Protein AF-A0A3C0IEH4-F1 (afdb_monomer_lite)

pLDDT: mean 77.61, std 10.89, range [45.72, 93.69]

Structure (mmCIF, N/CA/C/O backbone):
data_AF-A0A3C0IEH4-F1
#
_entry.id   AF-A0A3C0IEH4-F1
#
loop_
_atom_site.group_PDB
_atom_site.id
_atom_site.type_symbol
_atom_site.label_atom_id
_atom_site.label_alt_id
_atom_site.label_comp_id
_atom_site.label_asym_id
_atom_site.label_entity_id
_atom_site.label_seq_id
_atom_site.pdbx_PDB_ins_code
_atom_site.Cartn_x
_atom_site.Cartn_y
_atom_site.Cartn_z
_atom_site.occupancy
_atom_site.B_iso_or_equiv
_atom_site.auth_seq_id
_atom_site.auth_comp_id
_atom_site.auth_asym_id
_atom_site.auth_atom_id
_atom_site.pdbx_PDB_model_num
ATOM 1 N N . SER A 1 1 ? -6.821 -21.345 46.906 1.00 45.72 1 SER A N 1
ATOM 2 C CA . SER A 1 1 ? -7.657 -21.775 45.770 1.00 45.72 1 SER A CA 1
ATOM 3 C C . SER A 1 1 ? -8.052 -20.53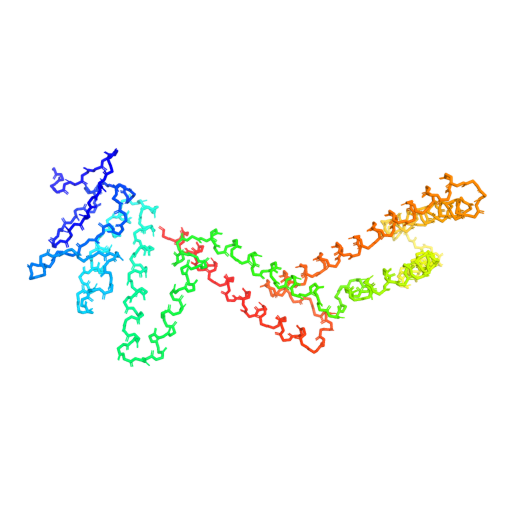2 44.997 1.00 45.72 1 SER A C 1
ATOM 5 O O . SER A 1 1 ? -8.467 -19.562 45.616 1.00 45.72 1 SER A O 1
ATOM 7 N N . ILE A 1 2 ? -7.851 -20.497 43.680 1.00 46.59 2 ILE A N 1
ATOM 8 C CA . ILE A 1 2 ? -8.347 -19.377 42.870 1.00 46.59 2 ILE A CA 1
ATOM 9 C C . ILE A 1 2 ? -9.848 -19.629 42.690 1.00 46.59 2 ILE A C 1
ATOM 11 O O . ILE A 1 2 ? -10.232 -20.559 41.985 1.00 46.59 2 ILE A O 1
ATOM 15 N N . SER A 1 3 ? -10.692 -18.896 43.414 1.00 52.88 3 SER A N 1
ATOM 16 C CA . SER A 1 3 ? -12.138 -18.895 43.184 1.00 52.88 3 SER A CA 1
ATOM 17 C C . SER A 1 3 ? -12.455 -18.113 41.896 1.00 52.88 3 SER A C 1
ATOM 19 O O . SER A 1 3 ? -11.732 -17.183 41.535 1.00 52.88 3 SER A O 1
ATOM 21 N N . ASN A 1 4 ? -13.518 -18.516 41.186 1.00 62.41 4 ASN A N 1
ATOM 22 C CA . ASN A 1 4 ? -13.945 -18.002 39.870 1.00 62.41 4 ASN A CA 1
ATOM 23 C C . ASN A 1 4 ? -12.990 -18.278 38.691 1.00 62.41 4 ASN A C 1
ATOM 25 O O . ASN A 1 4 ? -12.577 -17.354 37.996 1.00 62.41 4 ASN A O 1
ATOM 29 N N . ASN A 1 5 ? -12.688 -19.548 38.409 1.00 66.00 5 ASN A N 1
ATOM 30 C CA . ASN A 1 5 ? -12.074 -19.928 37.132 1.00 66.00 5 ASN A CA 1
ATOM 31 C C . ASN A 1 5 ? -13.155 -20.250 36.089 1.00 66.00 5 ASN A C 1
ATOM 33 O O . ASN A 1 5 ? -14.053 -21.045 36.363 1.00 66.00 5 ASN A O 1
ATOM 37 N N . PHE A 1 6 ? -13.041 -19.675 34.891 1.00 68.75 6 PHE A N 1
ATOM 38 C CA . PHE A 1 6 ? -13.883 -19.996 33.735 1.00 68.75 6 PHE A CA 1
ATOM 39 C C . PHE A 1 6 ? -12.984 -20.460 32.590 1.00 68.75 6 PHE A C 1
ATOM 41 O O . PHE A 1 6 ? -12.341 -19.645 31.936 1.00 68.75 6 PHE A O 1
ATOM 48 N N . GLN A 1 7 ? -12.873 -21.770 32.379 1.00 71.81 7 GLN A N 1
ATOM 49 C CA . GLN A 1 7 ? -11.993 -22.330 31.353 1.00 71.81 7 GLN A CA 1
ATOM 50 C C . GLN A 1 7 ? -12.800 -23.073 30.296 1.00 71.81 7 GLN A C 1
ATOM 52 O O . GLN A 1 7 ? -13.708 -23.836 30.622 1.00 71.81 7 GLN A O 1
ATOM 57 N N . PHE A 1 8 ? -12.467 -22.833 29.034 1.00 70.31 8 PHE A N 1
ATOM 58 C CA . PHE A 1 8 ? -13.134 -23.413 27.884 1.00 70.31 8 PHE A CA 1
ATOM 59 C C . PHE A 1 8 ? -12.106 -23.706 26.790 1.00 70.31 8 PHE A C 1
ATOM 61 O O . PHE A 1 8 ? -11.533 -22.786 26.209 1.00 70.31 8 PHE A O 1
ATOM 68 N N . GLU A 1 9 ? -11.878 -24.989 26.513 1.00 68.56 9 GLU A N 1
ATOM 69 C CA . GLU A 1 9 ? -10.902 -25.461 25.525 1.00 68.56 9 GLU A CA 1
ATOM 70 C C . GLU A 1 9 ? -11.581 -26.374 24.490 1.00 68.56 9 GLU A C 1
ATOM 72 O O . GLU A 1 9 ? -12.468 -27.166 24.823 1.00 68.56 9 GLU A O 1
ATOM 77 N N . GLY A 1 10 ? -11.181 -26.250 23.219 1.00 63.88 10 GLY A N 1
ATOM 78 C CA . GLY A 1 10 ? -11.494 -27.209 22.148 1.00 63.88 10 GLY A CA 1
ATOM 79 C C . GLY A 1 10 ? -12.943 -27.264 21.644 1.00 63.88 10 GLY A C 1
ATOM 80 O O . GLY A 1 10 ? -13.255 -28.095 20.794 1.00 63.88 10 GLY A O 1
ATOM 81 N N . ASN A 1 11 ? -13.832 -26.395 22.124 1.00 69.31 11 ASN A N 1
ATOM 82 C CA . ASN A 1 11 ? -15.250 -26.407 21.768 1.00 69.31 11 ASN A CA 1
ATOM 83 C C . ASN A 1 11 ? -15.641 -25.148 20.975 1.00 69.31 11 ASN A C 1
ATOM 85 O O . ASN A 1 11 ? -15.117 -24.063 21.211 1.00 69.31 11 ASN A O 1
ATOM 89 N N . LYS A 1 12 ? -16.590 -25.276 20.039 1.00 69.06 12 LYS A N 1
ATOM 90 C CA . LYS A 1 12 ? -17.177 -24.137 19.312 1.00 69.06 12 LYS A CA 1
ATOM 91 C C . LYS A 1 12 ? -18.590 -23.874 19.819 1.00 69.06 12 LYS A C 1
ATOM 93 O O . LYS A 1 12 ? -19.485 -24.695 19.625 1.00 69.06 12 LYS A O 1
ATOM 98 N N . LEU A 1 13 ? -18.794 -22.730 20.460 1.00 69.94 13 LEU A N 1
ATOM 99 C CA . LEU A 1 13 ? -20.103 -22.257 20.889 1.00 69.94 13 LEU A CA 1
ATOM 100 C C . LEU A 1 13 ? -20.791 -21.560 19.715 1.00 69.94 13 LEU A C 1
ATOM 102 O O . LEU A 1 13 ? -20.313 -20.553 19.195 1.00 69.94 13 LEU A O 1
ATOM 106 N N . ASN A 1 14 ? -21.956 -22.082 19.335 1.00 63.41 14 ASN A N 1
ATOM 107 C CA . ASN A 1 14 ? -22.855 -21.442 18.369 1.00 63.41 14 ASN A CA 1
ATOM 108 C C . ASN A 1 14 ? -23.724 -20.334 19.002 1.00 63.41 14 ASN A C 1
ATOM 110 O O . ASN A 1 14 ? -24.592 -19.789 18.326 1.00 63.41 14 ASN A O 1
ATOM 114 N N . GLY A 1 15 ? -23.531 -20.044 20.293 1.00 66.62 15 GLY A N 1
ATOM 115 C CA . GLY A 1 15 ? -24.248 -19.010 21.043 1.00 66.62 15 GLY A CA 1
ATOM 116 C C . GLY A 1 15 ? -23.378 -17.791 21.345 1.00 66.62 15 GLY A C 1
ATOM 117 O O . GLY A 1 15 ? -22.261 -17.683 20.857 1.00 66.62 15 GLY A O 1
ATOM 118 N N . THR A 1 16 ? -23.887 -16.889 22.179 1.00 70.06 16 THR A N 1
ATOM 119 C CA . THR A 1 16 ? -23.240 -15.618 22.537 1.00 70.06 16 THR A CA 1
ATOM 120 C C . THR A 1 16 ? -22.899 -15.565 24.023 1.00 70.06 16 THR A C 1
ATOM 122 O O . THR A 1 16 ? -23.616 -16.126 24.852 1.00 70.06 16 THR A O 1
ATOM 125 N N . ILE A 1 17 ? -21.842 -14.842 24.382 1.00 70.69 17 ILE A N 1
ATOM 126 C CA . ILE A 1 17 ? -21.466 -14.561 25.768 1.00 70.69 17 ILE A CA 1
ATOM 127 C C . ILE A 1 17 ? -22.351 -13.424 26.293 1.00 70.69 17 ILE A C 1
ATOM 129 O O . ILE A 1 17 ? -22.316 -12.304 25.781 1.00 70.69 17 ILE A O 1
ATOM 133 N N . LEU A 1 18 ? -23.127 -13.711 27.338 1.00 70.38 18 LEU A N 1
ATOM 134 C CA . LEU A 1 18 ? -23.922 -12.718 28.059 1.00 70.38 18 LEU A CA 1
ATOM 135 C C . LEU A 1 18 ? -23.138 -12.228 29.272 1.00 70.38 18 LEU A C 1
ATOM 137 O O . LEU A 1 18 ? -22.978 -12.946 30.257 1.00 70.38 18 LEU A O 1
ATOM 141 N N . LEU A 1 19 ? -22.657 -10.991 29.200 1.00 66.44 19 LEU A N 1
ATOM 142 C CA . LEU A 1 19 ? -21.901 -10.347 30.271 1.00 66.44 19 LEU A CA 1
ATOM 143 C C . LEU A 1 19 ? -22.788 -9.370 31.036 1.00 66.44 19 LEU A C 1
ATOM 145 O O . LEU A 1 19 ? -22.592 -8.161 31.007 1.00 66.44 19 LEU A O 1
ATOM 149 N N . TYR A 1 20 ? -23.789 -9.896 31.736 1.00 57.75 20 TYR A N 1
ATOM 150 C CA . TYR A 1 20 ? -24.577 -9.090 32.666 1.00 57.75 20 TYR A CA 1
ATOM 151 C C . TYR A 1 20 ? -23.909 -9.119 34.045 1.00 57.75 20 TYR A C 1
ATOM 153 O O . TYR A 1 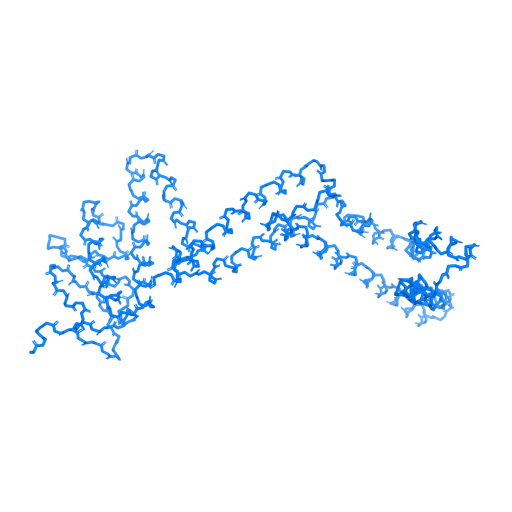20 ? -24.140 -10.028 34.836 1.00 57.75 20 TYR A O 1
ATOM 161 N N . GLY A 1 21 ? -23.012 -8.164 34.314 1.00 55.19 21 GLY A N 1
ATOM 162 C CA . GLY A 1 21 ? -22.374 -8.031 35.634 1.00 55.19 21 GLY A CA 1
ATOM 163 C C . GLY A 1 21 ? -21.452 -9.193 36.035 1.00 55.19 21 GLY A C 1
ATOM 164 O O . GLY A 1 21 ? -21.183 -9.386 37.219 1.00 55.19 21 GLY A O 1
ATOM 165 N N . LEU A 1 22 ? -20.965 -9.976 35.069 1.00 58.56 22 LEU A N 1
ATOM 166 C CA . LEU A 1 22 ? -20.052 -11.090 35.320 1.00 58.56 22 LEU A CA 1
ATOM 167 C C . LEU A 1 22 ? -18.658 -10.535 35.656 1.00 58.56 22 LEU A C 1
ATOM 169 O O . LEU A 1 22 ? -17.956 -10.009 34.792 1.00 58.56 22 LEU A O 1
ATOM 173 N N . ASN A 1 23 ? -18.263 -10.638 36.927 1.00 63.22 23 ASN A N 1
ATOM 174 C CA . ASN A 1 23 ? -16.906 -10.330 37.371 1.00 63.22 23 ASN A CA 1
ATOM 175 C C . ASN A 1 23 ? -15.990 -11.500 36.990 1.00 63.22 23 ASN A C 1
ATOM 177 O O . ASN A 1 23 ? -15.867 -12.488 37.721 1.00 63.22 23 ASN A O 1
ATOM 181 N N . ILE A 1 24 ? -15.423 -11.414 35.790 1.00 70.06 24 ILE A N 1
ATOM 182 C CA . ILE A 1 24 ? -14.498 -12.410 35.266 1.00 70.06 24 ILE A CA 1
ATOM 183 C C . ILE A 1 24 ? -13.168 -12.260 36.009 1.00 70.06 24 ILE A C 1
ATOM 185 O O . ILE A 1 24 ? -12.564 -11.191 35.972 1.00 70.06 24 ILE A O 1
ATOM 189 N N . ASN A 1 25 ? -12.678 -13.333 36.641 1.00 73.44 25 ASN A N 1
ATOM 190 C CA . ASN A 1 25 ? -11.313 -13.349 37.164 1.00 73.44 25 ASN A CA 1
ATOM 191 C C . ASN A 1 25 ? -10.335 -13.308 35.975 1.00 73.44 25 ASN A C 1
ATOM 193 O O . ASN A 1 25 ? -10.288 -14.287 35.217 1.00 73.44 25 ASN A O 1
ATOM 197 N N . PRO A 1 26 ? -9.544 -12.232 35.806 1.00 69.88 26 PRO A N 1
ATOM 198 C CA . PRO A 1 26 ? -8.692 -12.056 34.634 1.00 69.88 26 PRO A CA 1
ATOM 199 C C . PRO A 1 26 ? -7.653 -13.171 34.483 1.00 69.88 26 PRO A C 1
ATOM 201 O O . PRO A 1 26 ? -7.384 -13.604 33.371 1.00 69.88 26 PRO A O 1
ATOM 204 N N . LEU A 1 27 ? -7.123 -13.695 35.594 1.00 70.38 27 LEU A N 1
ATOM 205 C CA . LEU A 1 27 ? -6.101 -14.751 35.601 1.00 70.38 27 LEU A CA 1
ATOM 206 C C . LEU A 1 27 ? -6.699 -16.166 35.563 1.00 70.38 27 LEU A C 1
ATOM 208 O O . LEU A 1 27 ? -6.040 -17.115 35.137 1.00 70.38 27 LEU A O 1
ATOM 212 N N . GLY A 1 28 ? -7.941 -16.307 36.030 1.00 69.56 28 GLY A N 1
ATOM 213 C CA . GLY A 1 28 ? -8.648 -17.584 36.146 1.00 69.56 28 GLY A CA 1
ATOM 214 C C . GLY A 1 28 ? -9.449 -17.991 34.911 1.00 69.56 28 GLY A C 1
ATOM 215 O O . GLY A 1 28 ? -9.917 -19.129 34.824 1.00 69.56 28 GLY A O 1
ATOM 216 N N . THR A 1 29 ? -9.622 -17.075 33.959 1.00 74.31 29 THR A N 1
ATOM 217 C CA . THR A 1 29 ? -10.534 -17.255 32.828 1.00 74.31 29 THR A CA 1
ATOM 218 C C . THR A 1 29 ? -9.771 -17.524 31.546 1.00 74.31 29 THR A C 1
ATOM 220 O O . THR A 1 29 ? -9.091 -16.635 31.065 1.00 74.31 29 THR A O 1
ATOM 223 N N . ARG A 1 30 ? -9.883 -18.717 30.962 1.00 74.31 30 ARG A N 1
ATOM 224 C CA . ARG A 1 30 ? -9.189 -19.081 29.718 1.00 74.31 30 ARG A CA 1
ATOM 225 C C . ARG A 1 30 ? -10.193 -19.544 28.679 1.00 74.31 30 ARG A C 1
ATOM 227 O O . ARG A 1 30 ? -10.848 -20.558 28.875 1.00 74.31 30 ARG A O 1
ATOM 234 N N . PHE A 1 31 ? -10.311 -18.819 27.581 1.00 79.19 31 PHE A N 1
ATOM 235 C CA . PHE A 1 31 ? -11.066 -19.262 26.415 1.00 79.19 31 PHE A CA 1
ATOM 236 C C . PHE A 1 31 ? -10.456 -18.628 25.171 1.00 79.19 31 PHE A C 1
ATOM 238 O O . PHE A 1 31 ? -9.918 -17.528 25.249 1.00 79.19 31 PHE A O 1
ATOM 245 N N . GLU A 1 32 ? -10.532 -19.297 24.026 1.00 79.88 32 GLU A N 1
ATOM 246 C CA . GLU A 1 32 ? -10.081 -18.687 22.773 1.00 79.88 32 GLU A CA 1
ATOM 247 C C . GLU A 1 32 ? -11.195 -17.793 22.234 1.00 79.88 32 GLU A C 1
ATOM 249 O O . GLU A 1 32 ? -12.355 -18.221 22.173 1.00 79.88 32 GLU A O 1
ATOM 254 N N . TRP A 1 33 ? -10.871 -16.584 21.776 1.00 82.25 33 TRP A N 1
ATOM 255 C CA . TRP A 1 33 ? -11.880 -15.660 21.244 1.00 82.25 33 TRP A CA 1
ATOM 256 C C . TRP A 1 33 ? -12.647 -16.292 20.074 1.00 82.25 33 TRP A C 1
ATOM 258 O O . TRP A 1 33 ? -13.862 -16.172 19.969 1.00 82.25 33 TRP A O 1
ATOM 268 N N . ASN A 1 34 ? -11.972 -17.094 19.247 1.00 78.25 34 ASN A N 1
ATOM 269 C CA . ASN A 1 34 ? -12.586 -17.794 18.112 1.00 78.25 34 ASN A CA 1
ATOM 270 C C . ASN A 1 34 ? -13.505 -18.962 18.482 1.00 78.25 34 ASN A C 1
ATOM 272 O O . ASN A 1 34 ? -14.188 -19.483 17.599 1.00 78.25 34 ASN A O 1
ATOM 276 N N . SER A 1 35 ? -13.541 -19.365 19.752 1.00 73.19 35 SER A N 1
ATOM 277 C CA . SER A 1 35 ? -14.437 -20.422 20.231 1.00 73.19 35 SER A CA 1
ATOM 278 C C . SER A 1 35 ? -15.903 -20.020 20.114 1.00 73.19 35 SER A C 1
ATOM 280 O O . SER A 1 35 ? -16.771 -20.884 20.058 1.00 73.19 35 SER A O 1
ATOM 282 N N . VAL A 1 36 ? -16.193 -18.717 20.080 1.00 71.62 36 VAL A N 1
ATOM 283 C CA . VAL A 1 36 ? -17.548 -18.173 19.971 1.00 71.62 36 VAL A CA 1
ATOM 284 C C . VAL A 1 36 ? -17.766 -17.641 18.558 1.00 71.62 36 VAL A C 1
ATOM 286 O O . VAL A 1 36 ? -16.934 -16.896 18.028 1.00 71.62 36 VAL A O 1
ATOM 289 N N . LYS A 1 37 ? -18.872 -18.059 17.937 1.00 64.12 37 LYS A N 1
ATOM 290 C CA . LYS A 1 37 ? -19.256 -17.665 16.577 1.00 64.12 37 LYS A CA 1
ATOM 291 C C . LYS A 1 37 ? -19.840 -16.242 16.554 1.00 64.12 37 LYS A C 1
ATOM 293 O O . LYS A 1 37 ? -20.586 -15.895 17.457 1.00 64.12 37 LYS A O 1
ATOM 298 N N . ASP A 1 38 ? -19.480 -15.470 15.523 1.00 59.72 38 ASP A N 1
ATOM 299 C CA . ASP A 1 38 ? -19.985 -14.149 15.087 1.00 59.72 38 ASP A CA 1
ATOM 300 C C . ASP A 1 38 ? -20.652 -13.233 16.135 1.00 59.72 38 ASP A C 1
ATOM 302 O O . ASP A 1 38 ? -21.773 -13.472 16.578 1.00 59.72 38 ASP A O 1
ATOM 306 N N . TYR A 1 39 ? -19.988 -12.102 16.415 1.00 60.97 39 TYR A N 1
ATOM 307 C CA . TYR A 1 39 ? -20.342 -11.086 17.415 1.00 60.97 39 TYR A CA 1
ATOM 308 C C . TYR A 1 39 ? -20.644 -11.663 18.793 1.00 60.97 39 TYR A C 1
ATOM 310 O O . TYR A 1 39 ? -21.781 -11.920 19.197 1.00 60.97 39 TYR A O 1
ATOM 318 N N . ARG A 1 40 ? -19.545 -11.865 19.510 1.00 71.62 40 ARG A N 1
ATOM 319 C CA . ARG A 1 40 ? -19.411 -12.857 20.574 1.00 71.62 40 ARG A CA 1
ATOM 320 C C . ARG A 1 40 ? -20.019 -12.396 21.880 1.00 71.62 40 ARG A C 1
ATOM 322 O O . ARG A 1 40 ? -20.365 -13.233 22.704 1.00 71.62 40 ARG A O 1
ATOM 329 N N . ILE A 1 41 ? -20.160 -11.087 22.059 1.00 76.00 41 ILE A N 1
ATOM 330 C CA . ILE A 1 41 ? -20.784 -10.482 23.229 1.00 76.00 41 ILE A CA 1
ATOM 331 C C . ILE A 1 41 ? -22.197 -10.051 22.867 1.00 76.00 41 ILE A C 1
ATOM 333 O O . ILE A 1 41 ? -22.441 -9.455 21.816 1.00 76.00 41 ILE A O 1
ATOM 337 N N . SER A 1 42 ? -23.146 -10.355 23.745 1.00 74.00 42 SER A N 1
ATOM 338 C CA . SER A 1 42 ? -24.526 -9.908 23.603 1.00 74.00 42 SER A CA 1
ATOM 339 C C . SER A 1 42 ? -25.064 -9.330 24.900 1.00 74.00 42 SER A C 1
ATOM 341 O O . SER A 1 42 ? -24.751 -9.799 25.994 1.00 74.00 42 SER A O 1
ATOM 343 N N . LEU A 1 43 ? -25.908 -8.314 24.762 1.00 72.56 43 LEU A N 1
ATOM 344 C CA . LEU A 1 43 ? -26.738 -7.799 25.839 1.00 72.56 43 LEU A CA 1
ATOM 345 C C . LEU A 1 43 ? -28.101 -8.481 25.759 1.00 72.56 43 LEU A C 1
ATOM 347 O O . LEU A 1 43 ? -28.723 -8.519 24.697 1.00 72.56 43 LEU A O 1
ATOM 351 N N . PHE A 1 44 ? -28.561 -9.030 26.877 1.00 72.00 44 PHE A N 1
ATOM 352 C CA . PHE A 1 44 ? -29.923 -9.536 26.992 1.00 72.00 44 PHE A CA 1
ATOM 353 C C . PHE A 1 44 ? -30.834 -8.402 27.459 1.00 72.00 44 PHE A C 1
ATOM 355 O O . PHE A 1 44 ? -30.580 -7.820 28.512 1.00 72.00 44 PHE A O 1
ATOM 362 N N . GLU A 1 45 ? -31.883 -8.097 26.695 1.00 69.12 45 GLU A N 1
ATOM 363 C CA . GLU A 1 45 ? -32.903 -7.129 27.102 1.00 69.12 45 GLU A CA 1
ATOM 364 C C . GLU A 1 45 ? -34.175 -7.885 27.526 1.00 69.12 45 GLU A C 1
ATOM 366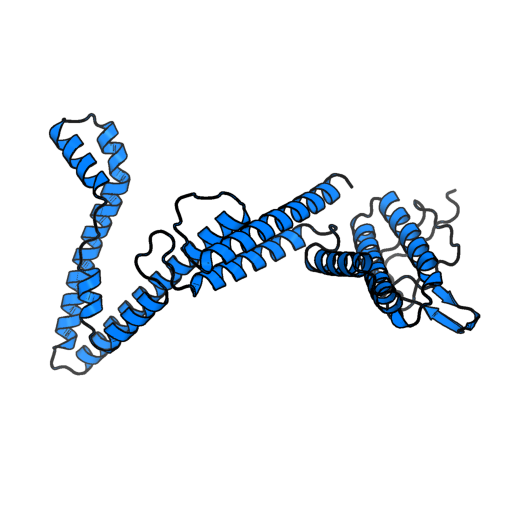 O O . GLU A 1 45 ? -34.827 -8.515 26.680 1.00 69.12 45 GLU A O 1
ATOM 371 N N . PRO A 1 46 ? -34.554 -7.832 28.817 1.00 64.94 46 PRO A N 1
ATOM 372 C CA . PRO A 1 46 ? -35.719 -8.549 29.332 1.00 64.94 46 PRO A CA 1
ATOM 373 C C . PRO A 1 46 ? -37.034 -8.109 28.676 1.00 64.94 46 PRO A C 1
ATOM 375 O O . PRO A 1 46 ? -37.904 -8.942 28.426 1.00 64.94 46 PRO A O 1
ATOM 378 N N . GLU A 1 47 ? -37.167 -6.816 28.363 1.00 61.75 47 GLU A N 1
ATOM 379 C CA . GLU A 1 47 ? -38.396 -6.221 27.818 1.00 61.75 47 GLU A CA 1
ATOM 380 C C . GLU A 1 47 ? -38.647 -6.614 26.358 1.00 61.75 47 GLU A C 1
ATOM 382 O O . GLU A 1 47 ? -39.778 -6.899 25.969 1.00 61.75 47 GLU A O 1
ATOM 387 N N . ALA A 1 48 ? -37.584 -6.704 25.555 1.00 63.28 48 ALA A N 1
ATOM 388 C CA . ALA A 1 48 ? -37.671 -7.091 24.148 1.00 63.28 48 ALA A CA 1
ATOM 389 C C . ALA A 1 48 ? -37.616 -8.616 23.930 1.00 63.28 48 ALA A C 1
ATOM 391 O O . ALA A 1 48 ? -37.764 -9.068 22.793 1.00 63.28 48 ALA A O 1
ATOM 392 N N . LYS A 1 49 ? -37.369 -9.411 24.989 1.00 62.59 49 LYS A N 1
ATOM 393 C CA . LYS A 1 49 ? -37.082 -10.862 24.924 1.00 62.59 49 LYS A CA 1
ATOM 394 C C . LYS A 1 49 ? -36.062 -11.212 23.828 1.00 62.59 49 LYS A C 1
ATOM 396 O O . LYS A 1 49 ? -36.195 -12.222 23.138 1.00 62.59 49 LYS A O 1
ATOM 401 N N . GLY A 1 50 ? -35.063 -10.352 23.646 1.00 66.31 50 GLY A N 1
ATOM 402 C CA . GLY A 1 50 ? -34.133 -10.405 22.524 1.00 66.31 50 GLY A CA 1
ATOM 403 C C . GLY A 1 50 ? -32.688 -10.189 22.955 1.00 66.31 50 GLY A C 1
ATOM 404 O O . GLY A 1 50 ? -32.412 -9.570 23.983 1.00 66.31 50 GLY A O 1
ATOM 405 N N . PHE A 1 51 ? -31.767 -10.710 22.147 1.00 70.19 51 PHE A N 1
ATOM 406 C CA . PHE A 1 51 ? -30.336 -10.469 22.293 1.00 70.19 51 PHE A CA 1
ATOM 407 C C . PHE A 1 51 ? -29.913 -9.347 21.356 1.00 70.19 51 PHE A C 1
ATOM 409 O O . PHE A 1 51 ? -30.166 -9.404 20.152 1.00 70.19 51 PHE A O 1
ATOM 416 N N . TYR A 1 52 ? -29.242 -8.349 21.912 1.00 70.81 52 TYR A N 1
ATOM 417 C CA . TYR A 1 52 ? -28.541 -7.332 21.153 1.00 70.81 52 TYR A CA 1
ATOM 418 C C . TYR A 1 52 ? -27.085 -7.747 21.020 1.00 70.81 52 TYR A C 1
ATOM 420 O O . TYR A 1 52 ? -26.347 -7.786 22.003 1.00 70.81 52 TYR A O 1
ATOM 428 N N . ASN A 1 53 ? -26.679 -8.064 19.801 1.00 69.75 53 ASN A N 1
ATOM 429 C CA . ASN A 1 53 ? -25.312 -8.429 19.461 1.00 69.75 53 ASN A CA 1
ATOM 430 C C . ASN A 1 53 ? -24.806 -7.545 18.323 1.00 69.75 53 ASN A C 1
ATOM 432 O O . ASN A 1 53 ? -25.542 -6.722 17.772 1.00 69.75 53 ASN A O 1
ATOM 436 N N . GLY A 1 54 ? -23.558 -7.746 17.926 1.00 64.44 54 GLY A N 1
ATOM 437 C CA . GLY A 1 54 ? -23.000 -7.003 16.808 1.00 64.44 54 GLY A CA 1
ATOM 438 C C . GLY A 1 54 ? -23.679 -7.261 15.442 1.00 64.44 54 GLY A C 1
ATOM 439 O O . GLY A 1 54 ? -23.578 -6.433 14.548 1.00 64.44 54 GLY A O 1
ATOM 440 N N . ASN A 1 55 ? -24.488 -8.321 15.293 1.00 66.50 55 ASN A N 1
ATOM 441 C CA . ASN A 1 55 ? -25.357 -8.512 14.116 1.00 66.50 55 ASN A CA 1
ATOM 442 C C . ASN A 1 55 ? -26.665 -7.696 14.195 1.00 66.50 55 ASN A C 1
ATOM 444 O O . ASN A 1 55 ? -27.314 -7.449 13.181 1.00 66.50 55 ASN A O 1
ATOM 448 N N . THR A 1 56 ? -27.080 -7.276 15.394 1.00 67.44 56 THR A N 1
ATOM 449 C CA . THR A 1 56 ? -28.307 -6.498 15.649 1.00 67.44 56 THR A CA 1
ATOM 450 C C . THR A 1 56 ? -28.026 -5.056 16.078 1.00 67.44 56 THR A C 1
ATOM 452 O O . THR A 1 56 ? -28.919 -4.391 16.602 1.00 67.44 56 THR A O 1
ATOM 455 N N . LEU A 1 57 ? -26.834 -4.525 15.770 1.00 69.50 57 LEU A N 1
ATOM 456 C CA . LEU A 1 57 ? -26.394 -3.157 16.110 1.00 69.50 57 LEU A CA 1
ATOM 457 C C . LEU A 1 57 ? -27.383 -2.067 15.699 1.00 69.50 57 LEU A C 1
ATOM 459 O O . LEU A 1 57 ? -27.513 -1.059 16.391 1.00 69.50 57 LEU A O 1
ATOM 463 N N . ALA A 1 58 ? -28.120 -2.273 14.607 1.00 67.38 58 ALA A N 1
ATOM 464 C CA . ALA A 1 58 ? -29.127 -1.332 14.125 1.00 67.38 58 ALA A CA 1
ATOM 465 C C . ALA A 1 58 ? -30.335 -1.176 15.070 1.00 67.38 58 ALA A C 1
ATOM 467 O O . ALA A 1 58 ? -30.990 -0.137 15.051 1.00 67.38 58 ALA A O 1
ATOM 468 N N . LYS A 1 59 ? -30.633 -2.184 15.902 1.00 72.50 59 LYS A N 1
ATOM 469 C CA . LYS A 1 59 ? -31.806 -2.214 16.794 1.00 72.50 59 LYS A CA 1
ATOM 470 C C . LYS A 1 59 ? -31.494 -1.787 18.231 1.00 72.50 59 LYS A C 1
ATOM 472 O O . LYS A 1 59 ? -32.419 -1.608 19.013 1.00 72.50 59 LYS A O 1
ATOM 477 N N . ILE A 1 60 ? -30.217 -1.613 18.578 1.00 73.88 60 ILE A N 1
ATOM 478 C CA . ILE A 1 60 ? -29.790 -1.285 19.946 1.00 73.88 60 ILE A CA 1
ATOM 479 C C . ILE A 1 60 ? -30.095 0.192 20.254 1.00 73.88 60 ILE A C 1
ATOM 481 O O . ILE A 1 60 ? -29.731 1.057 19.459 1.00 73.88 60 ILE A O 1
ATOM 485 N N . PRO A 1 61 ? -30.737 0.542 21.371 1.00 77.69 61 PRO A N 1
ATOM 486 C CA . PRO A 1 61 ? -30.847 1.936 21.805 1.00 77.69 61 PRO A CA 1
ATOM 487 C C . PRO A 1 61 ? -29.464 2.572 22.064 1.00 77.69 61 PRO A C 1
ATOM 489 O O . PRO A 1 61 ? -28.550 1.897 22.534 1.00 77.69 61 PRO A O 1
ATOM 492 N N . LEU A 1 62 ? -29.274 3.860 21.745 1.00 77.50 62 LEU A N 1
ATOM 493 C CA . LEU A 1 62 ? -27.962 4.533 21.862 1.00 77.50 62 LEU A CA 1
ATOM 494 C C . LEU A 1 62 ? -27.408 4.532 23.297 1.00 77.50 62 LEU A C 1
ATOM 496 O O . LEU A 1 62 ? -26.207 4.382 23.498 1.00 77.50 62 LEU A O 1
ATOM 500 N N . ASP A 1 63 ? -28.283 4.636 24.291 1.00 79.06 63 ASP A N 1
ATOM 501 C CA . ASP A 1 63 ? -27.974 4.586 25.722 1.00 79.06 63 ASP A CA 1
ATOM 502 C C . ASP A 1 63 ? -27.435 3.218 26.177 1.00 79.06 63 ASP A C 1
ATOM 504 O O . ASP A 1 63 ? -26.651 3.136 27.125 1.00 79.06 63 ASP A O 1
ATOM 508 N N . ARG A 1 64 ? -27.791 2.137 25.472 1.00 78.44 64 ARG A N 1
ATOM 509 C CA . ARG A 1 64 ? -27.369 0.767 25.799 1.00 78.44 64 ARG A CA 1
ATOM 510 C C . ARG A 1 64 ? -25.993 0.396 25.242 1.00 78.44 64 ARG A C 1
ATOM 512 O O . ARG A 1 64 ? -25.407 -0.582 25.709 1.00 78.44 64 ARG A O 1
ATOM 519 N N . PHE A 1 65 ? -25.433 1.173 24.310 1.00 81.81 65 PHE A N 1
ATOM 520 C CA . PHE A 1 65 ? -24.092 0.916 23.762 1.00 81.81 65 PHE A CA 1
ATOM 521 C C . PHE A 1 65 ? -22.996 0.964 24.830 1.00 81.81 65 PHE A C 1
ATOM 523 O O . PHE A 1 65 ? -22.054 0.177 24.766 1.00 81.81 65 PHE A O 1
ATOM 530 N N . ASN A 1 66 ? -23.151 1.805 25.856 1.00 83.31 66 ASN A N 1
ATOM 531 C CA . ASN A 1 66 ? -22.193 1.892 26.960 1.00 83.31 66 ASN A CA 1
ATOM 532 C C . ASN A 1 66 ? -22.019 0.548 27.684 1.00 83.31 66 ASN A C 1
ATOM 534 O O . ASN A 1 66 ? -20.891 0.144 27.953 1.00 83.31 66 ASN A O 1
ATOM 538 N N . ASN A 1 67 ? -23.108 -0.194 27.911 1.00 82.06 67 ASN A N 1
ATOM 539 C CA . ASN A 1 67 ? -23.045 -1.517 28.541 1.00 82.06 67 ASN A CA 1
ATOM 540 C C . ASN A 1 67 ? -22.296 -2.530 27.663 1.00 82.06 67 ASN A C 1
ATOM 542 O O . ASN A 1 67 ? -21.566 -3.390 28.167 1.00 82.06 67 ASN A O 1
ATOM 546 N N . LEU A 1 68 ? -22.449 -2.415 26.341 1.00 82.19 68 LEU A N 1
ATOM 547 C CA . LEU A 1 68 ? -21.747 -3.262 25.383 1.00 82.19 68 LEU A CA 1
ATOM 548 C C . LEU A 1 68 ? -20.247 -2.938 25.387 1.00 82.19 68 LEU A C 1
ATOM 550 O O . LEU A 1 68 ? -19.431 -3.850 25.504 1.00 82.19 68 LEU A O 1
ATOM 554 N N . PHE A 1 69 ? -19.879 -1.653 25.364 1.00 86.50 69 PHE A N 1
ATOM 555 C CA . PHE A 1 69 ? -18.486 -1.209 25.482 1.00 86.50 69 PHE A CA 1
ATOM 556 C C . PHE A 1 69 ? -17.837 -1.677 26.787 1.00 86.50 69 PHE A C 1
ATOM 558 O O . PHE A 1 69 ? -16.715 -2.184 26.765 1.00 86.50 69 PHE A O 1
ATOM 565 N N . SER A 1 70 ? -18.542 -1.579 27.918 1.00 84.75 70 SER A N 1
ATOM 566 C CA . SER A 1 70 ? -18.055 -2.101 29.200 1.00 84.75 70 SER A CA 1
ATOM 567 C C . SER A 1 70 ? -17.818 -3.610 29.151 1.00 84.75 70 SER A C 1
ATOM 569 O O . SER A 1 70 ? -16.793 -4.081 29.640 1.00 84.75 70 SER A O 1
ATOM 571 N N . SER A 1 71 ? -18.712 -4.365 28.509 1.00 84.94 71 SER A N 1
ATOM 572 C CA . SER A 1 71 ? -18.575 -5.819 28.363 1.00 84.94 71 SER A CA 1
ATOM 573 C C . SER A 1 71 ? -17.351 -6.203 27.523 1.00 84.94 71 SER A C 1
ATOM 575 O O . SER A 1 71 ? -16.568 -7.059 27.938 1.00 84.94 71 SER A O 1
ATOM 577 N N . TYR A 1 72 ? -17.133 -5.529 26.387 1.00 86.75 72 TYR A N 1
ATOM 578 C CA . TYR A 1 72 ? -15.923 -5.704 25.573 1.00 86.75 72 TYR A CA 1
ATOM 579 C C . TYR A 1 72 ? -14.651 -5.333 26.348 1.00 86.75 72 TYR A C 1
ATOM 581 O O . TYR A 1 72 ? -13.670 -6.073 26.298 1.00 86.75 72 TYR A O 1
ATOM 589 N N . SER A 1 73 ? -14.676 -4.239 27.116 1.00 87.88 73 SER A N 1
ATOM 590 C CA . SER A 1 73 ? -13.539 -3.793 27.933 1.00 87.88 73 SER A CA 1
ATOM 591 C C . SER A 1 73 ? -13.138 -4.823 28.998 1.00 87.88 73 SER A C 1
ATOM 593 O O . SER A 1 73 ? -11.949 -5.095 29.172 1.00 87.88 73 SER A O 1
ATOM 595 N N . ILE A 1 74 ? -14.105 -5.458 29.674 1.00 85.38 74 ILE A N 1
ATOM 596 C CA . ILE A 1 74 ? -13.831 -6.505 30.676 1.00 85.38 74 ILE A CA 1
ATOM 597 C C . ILE A 1 74 ? -13.091 -7.687 30.038 1.00 85.38 74 ILE A C 1
ATOM 599 O O . ILE A 1 74 ? -12.054 -8.106 30.555 1.00 85.38 74 ILE A O 1
ATOM 603 N N . ILE A 1 75 ? -13.581 -8.200 28.902 1.00 85.12 75 ILE A N 1
ATOM 604 C CA . ILE A 1 75 ? -12.931 -9.323 28.211 1.00 85.12 75 ILE A CA 1
ATOM 605 C C . ILE A 1 75 ? -11.548 -8.923 27.687 1.00 85.12 75 ILE A C 1
ATOM 607 O O . ILE A 1 75 ? -10.580 -9.662 27.867 1.00 85.12 75 ILE A O 1
ATOM 611 N N . TYR A 1 76 ? -11.439 -7.752 27.060 1.00 88.00 76 TYR A N 1
ATOM 612 C CA . TYR A 1 76 ? -10.171 -7.247 26.542 1.00 88.00 76 TYR A CA 1
ATOM 613 C C . TYR A 1 76 ? -9.103 -7.170 27.643 1.00 88.00 76 TYR A C 1
ATOM 615 O O . TYR A 1 76 ? -7.987 -7.664 27.469 1.00 88.00 76 TYR A O 1
ATOM 623 N N . ASN A 1 77 ? -9.460 -6.616 28.806 1.00 87.75 77 ASN A N 1
ATOM 624 C CA . ASN A 1 77 ? -8.562 -6.537 29.955 1.00 87.75 77 ASN A CA 1
ATOM 625 C C . ASN A 1 77 ? -8.206 -7.925 30.504 1.00 87.75 77 ASN A C 1
ATOM 627 O O . ASN A 1 77 ? -7.056 -8.139 30.894 1.00 87.75 77 ASN A O 1
ATOM 631 N N . ALA A 1 78 ? -9.144 -8.879 30.484 1.00 85.88 78 ALA A N 1
ATOM 632 C CA . ALA A 1 78 ? -8.864 -10.263 30.854 1.00 85.88 78 ALA A CA 1
ATOM 633 C C . ALA A 1 78 ? -7.793 -10.878 29.939 1.00 85.88 78 ALA A C 1
ATOM 635 O O . ALA A 1 78 ? -6.751 -11.304 30.439 1.00 85.88 78 ALA A O 1
ATOM 636 N N . PHE A 1 79 ? -7.965 -10.823 28.615 1.00 86.69 79 PHE A N 1
ATOM 637 C CA . PHE A 1 79 ? -6.967 -11.345 27.673 1.00 86.69 79 PHE A CA 1
ATOM 638 C C . PHE A 1 79 ? -5.613 -10.648 27.785 1.00 86.69 79 PHE A C 1
ATOM 640 O O . PHE A 1 79 ? -4.572 -11.311 27.780 1.00 86.69 79 PHE A O 1
ATOM 647 N N . ARG A 1 80 ? -5.616 -9.321 27.953 1.00 86.75 80 ARG A N 1
ATOM 648 C CA . ARG A 1 80 ? -4.387 -8.545 28.136 1.00 86.75 80 ARG A CA 1
ATOM 649 C C . ARG A 1 80 ? -3.642 -8.962 29.404 1.00 86.75 80 ARG A C 1
ATOM 651 O O . ARG A 1 80 ? -2.431 -9.150 29.352 1.00 86.75 80 ARG A O 1
ATOM 658 N N . SER A 1 81 ? -4.353 -9.165 30.515 1.00 86.19 81 SER A N 1
ATOM 659 C CA . SER A 1 81 ? -3.753 -9.595 31.788 1.00 86.19 81 SER A CA 1
ATOM 660 C C . SER A 1 81 ? -3.139 -10.999 31.735 1.00 86.19 81 SER A C 1
ATOM 662 O O . SER A 1 81 ? -2.205 -11.291 32.475 1.00 86.19 81 SER A O 1
ATOM 664 N N . GLN A 1 82 ? -3.630 -11.855 30.836 1.00 84.50 82 GLN A N 1
ATOM 665 C CA . GLN A 1 82 ? -3.120 -13.212 30.622 1.00 84.50 82 GLN A CA 1
ATOM 666 C C . GLN A 1 82 ? -1.921 -13.260 29.668 1.00 84.50 82 GLN A C 1
ATOM 668 O O . GLN A 1 82 ? -1.333 -14.322 29.481 1.00 84.50 82 GLN A O 1
ATOM 673 N N . GLY A 1 83 ? -1.582 -12.143 29.019 1.00 83.69 83 GLY A N 1
ATOM 674 C CA . GLY A 1 83 ? -0.586 -12.108 27.950 1.00 83.69 83 GLY A CA 1
ATOM 675 C C . GLY A 1 83 ? -1.079 -12.675 26.611 1.00 83.69 83 GLY A C 1
ATOM 676 O O . GLY A 1 83 ? -0.290 -12.771 25.672 1.00 83.69 83 GLY A O 1
ATOM 677 N N . ASN A 1 84 ? -2.370 -13.011 26.472 1.00 85.75 84 ASN A N 1
ATOM 678 C CA . ASN A 1 84 ? -2.949 -13.458 25.203 1.00 85.75 84 ASN A CA 1
ATOM 679 C C . ASN A 1 84 ? -3.242 -12.253 24.293 1.00 85.75 84 ASN A C 1
ATOM 681 O O . ASN A 1 84 ? -4.375 -11.786 24.159 1.00 85.75 84 ASN A O 1
ATOM 685 N N . ARG A 1 85 ? -2.182 -11.734 23.663 1.00 83.81 85 ARG A N 1
ATOM 686 C CA . ARG A 1 85 ? -2.248 -10.564 22.771 1.00 83.81 85 ARG A CA 1
ATOM 687 C C . ARG A 1 85 ? -3.089 -10.815 21.520 1.00 83.81 85 ARG A C 1
ATOM 689 O O . ARG A 1 85 ? -3.728 -9.898 21.016 1.00 83.81 85 ARG A O 1
ATOM 696 N N . PHE A 1 86 ? -3.092 -12.046 21.016 1.00 85.62 86 PHE A N 1
ATOM 697 C CA . PHE A 1 86 ? -3.787 -12.391 19.780 1.00 85.62 86 PHE A CA 1
ATOM 698 C C . PHE A 1 86 ? -5.306 -12.268 19.928 1.00 85.62 86 PHE A C 1
ATOM 700 O O . PHE A 1 86 ? -5.954 -11.599 19.121 1.00 85.62 86 PHE A O 1
ATOM 707 N N . ASP A 1 87 ? -5.866 -12.851 20.987 1.00 87.00 87 ASP A N 1
ATOM 708 C CA . ASP A 1 87 ? -7.299 -12.764 21.267 1.00 87.00 87 ASP A CA 1
ATOM 709 C C . ASP A 1 87 ? -7.702 -11.382 21.795 1.00 87.00 87 ASP A C 1
ATOM 711 O O . ASP A 1 87 ? -8.763 -10.877 21.422 1.00 87.00 87 ASP A O 1
ATOM 715 N N . ALA A 1 88 ? -6.829 -10.711 22.561 1.00 87.44 88 ALA A N 1
ATOM 716 C CA . ALA A 1 88 ? -7.041 -9.320 22.968 1.00 87.44 88 ALA A CA 1
ATOM 717 C C . ALA A 1 88 ? -7.207 -8.393 21.753 1.00 87.44 88 ALA A C 1
ATOM 719 O O . ALA A 1 88 ? -8.169 -7.628 21.688 1.00 87.44 88 ALA A O 1
ATOM 720 N N . ASN A 1 89 ? -6.323 -8.502 20.756 1.00 88.62 89 ASN A N 1
ATOM 721 C CA . ASN A 1 89 ? -6.392 -7.696 19.537 1.00 88.62 89 ASN A CA 1
ATOM 722 C C . ASN A 1 89 ? -7.672 -7.973 18.742 1.00 88.62 89 ASN A C 1
ATOM 724 O O . ASN A 1 89 ? -8.331 -7.036 18.300 1.00 88.62 89 ASN A O 1
ATOM 728 N N . ARG A 1 90 ? -8.083 -9.240 18.608 1.00 87.69 90 ARG A N 1
ATOM 729 C CA . ARG A 1 90 ? -9.339 -9.583 17.919 1.00 87.69 90 ARG A CA 1
ATOM 730 C C . ARG A 1 90 ? -10.572 -9.054 18.653 1.00 87.69 90 ARG A C 1
ATOM 732 O O . ARG A 1 90 ? -11.502 -8.577 18.007 1.00 87.69 90 ARG A O 1
ATOM 739 N N . CYS A 1 91 ? -10.582 -9.125 19.984 1.00 87.88 91 CYS A N 1
ATOM 740 C CA . CYS A 1 91 ? -11.639 -8.543 20.809 1.00 87.88 91 CYS A CA 1
ATOM 741 C C . CYS A 1 91 ? -11.691 -7.021 20.648 1.00 87.88 91 CYS A C 1
ATOM 743 O O . CYS A 1 91 ? -12.773 -6.449 20.537 1.00 87.88 91 CYS A O 1
ATOM 745 N N . TYR A 1 92 ? -10.530 -6.370 20.593 1.00 89.12 92 TYR A N 1
ATOM 746 C CA . TYR A 1 92 ? -10.426 -4.930 20.387 1.00 89.12 92 TYR A CA 1
ATOM 747 C C . TYR A 1 92 ? -10.929 -4.496 19.003 1.00 89.12 92 TYR A C 1
ATOM 749 O O . TYR A 1 92 ? -11.683 -3.531 18.912 1.00 89.12 92 TYR A O 1
ATOM 757 N N . VAL A 1 93 ? -10.583 -5.226 17.939 1.00 89.06 93 VAL A N 1
ATOM 758 C CA . VAL A 1 93 ? -11.093 -4.960 16.581 1.00 89.06 93 VAL A CA 1
ATOM 759 C C . VAL A 1 93 ? -12.618 -5.083 16.540 1.00 89.06 93 VAL A C 1
ATOM 761 O O . VAL A 1 93 ? -13.298 -4.179 16.061 1.00 89.06 93 VAL A O 1
ATOM 764 N N . GLU A 1 94 ? -13.177 -6.149 17.122 1.00 87.69 94 GLU A N 1
ATOM 765 C CA . GLU A 1 94 ? -14.632 -6.334 17.206 1.00 87.69 94 GLU A CA 1
ATOM 766 C C . GLU A 1 94 ? -15.312 -5.203 17.994 1.00 87.69 94 GLU A C 1
ATOM 768 O O . GLU A 1 94 ? -16.317 -4.648 17.546 1.00 87.69 94 GLU A O 1
ATOM 773 N N . TRP A 1 95 ? -14.727 -4.800 19.124 1.00 88.62 95 TRP A N 1
ATOM 774 C CA . TRP A 1 95 ? -15.196 -3.661 19.912 1.00 88.62 95 TRP A CA 1
ATOM 775 C C . TRP A 1 95 ? -15.193 -2.361 19.092 1.00 88.62 95 TRP A C 1
ATOM 777 O O . TRP A 1 95 ? -16.179 -1.619 19.100 1.00 88.62 95 TRP A O 1
ATOM 787 N N . LYS A 1 96 ? -14.131 -2.101 18.324 1.00 90.62 96 LYS A N 1
ATOM 788 C CA . LYS A 1 96 ? -14.032 -0.909 17.474 1.00 90.62 96 LYS A CA 1
ATOM 789 C C . LYS A 1 96 ? -15.011 -0.910 16.301 1.00 90.62 96 LYS A C 1
ATOM 791 O O . LYS A 1 96 ? -15.529 0.157 15.963 1.00 90.62 96 LYS A O 1
ATOM 796 N N . HIS A 1 97 ? -15.366 -2.065 15.740 1.00 89.69 97 HIS A N 1
ATOM 797 C CA . HIS A 1 97 ? -16.459 -2.140 14.763 1.00 89.69 97 HIS A CA 1
ATOM 798 C C . HIS A 1 97 ? -17.806 -1.730 15.378 1.00 89.69 97 HIS A C 1
ATOM 800 O O . HIS A 1 97 ? -18.549 -0.950 14.783 1.00 89.69 97 HIS A O 1
ATOM 806 N N . VAL A 1 98 ? -18.100 -2.196 16.597 1.00 87.56 98 VAL A N 1
ATOM 807 C CA . VAL A 1 98 ? -19.311 -1.805 17.341 1.00 87.56 98 VAL A CA 1
ATOM 808 C C . VAL A 1 98 ? -19.325 -0.298 17.623 1.00 87.56 98 VAL A C 1
ATOM 810 O O . VAL A 1 98 ? -20.355 0.354 17.454 1.00 87.56 98 VAL A O 1
ATOM 813 N N . GLU A 1 99 ? -18.184 0.279 18.005 1.00 89.00 99 GLU A N 1
ATOM 814 C CA . GLU A 1 99 ? -18.032 1.728 18.206 1.00 89.00 99 GLU A CA 1
ATOM 815 C C . GLU A 1 99 ? -18.217 2.519 16.901 1.00 89.00 99 GLU A C 1
ATOM 817 O O . GLU A 1 99 ? -18.837 3.581 16.891 1.00 89.00 99 GLU A O 1
ATOM 822 N N . THR A 1 100 ? -17.740 1.988 15.776 1.00 90.81 100 THR A N 1
ATOM 823 C CA . THR A 1 100 ? -17.911 2.607 14.452 1.00 90.81 100 THR A CA 1
ATOM 824 C C . THR A 1 100 ? -19.389 2.675 14.059 1.00 90.81 100 THR A C 1
ATOM 826 O O . THR A 1 100 ? -19.867 3.714 13.605 1.00 90.81 100 THR A O 1
ATOM 829 N N . GLU A 1 101 ? -20.150 1.611 14.314 1.00 88.00 101 GLU A N 1
ATOM 830 C CA . GLU A 1 101 ? -21.601 1.586 14.096 1.00 88.00 101 GLU A CA 1
ATOM 831 C C . GLU A 1 101 ? -22.359 2.535 15.041 1.00 88.00 101 GLU A C 1
ATOM 833 O O . GLU A 1 101 ? -23.308 3.202 14.617 1.00 88.00 101 GLU A O 1
ATOM 838 N N . TYR A 1 102 ? -21.914 2.661 16.296 1.00 89.06 102 TYR A N 1
ATOM 839 C CA . TYR A 1 102 ? -22.428 3.667 17.230 1.00 89.06 102 TYR A CA 1
ATOM 840 C C . TYR A 1 102 ? -22.234 5.091 16.691 1.00 89.06 102 TYR A C 1
ATOM 842 O O . TYR A 1 102 ? -23.194 5.860 16.624 1.00 89.06 102 TYR A O 1
ATOM 850 N N . LEU A 1 103 ? -21.023 5.429 16.233 1.00 89.56 103 LEU A N 1
ATOM 851 C CA . LEU A 1 103 ? -20.719 6.744 15.660 1.00 89.56 103 LEU A CA 1
ATOM 852 C C . LEU A 1 103 ? -21.550 7.030 14.405 1.00 89.56 103 LEU A C 1
ATOM 854 O O . LEU A 1 103 ? -22.064 8.139 14.253 1.00 89.56 103 LEU A O 1
ATOM 858 N N . ARG A 1 104 ? -21.758 6.025 13.544 1.00 89.62 104 ARG A N 1
ATOM 859 C CA . ARG A 1 104 ? -22.624 6.152 12.363 1.00 89.62 104 ARG A CA 1
ATOM 860 C C . ARG A 1 104 ? -24.038 6.586 12.748 1.00 89.62 104 ARG A C 1
ATOM 862 O O . ARG A 1 104 ? -24.611 7.465 12.110 1.00 89.62 104 ARG A O 1
ATOM 869 N N . ARG A 1 105 ? -24.600 5.986 13.801 1.00 88.25 105 ARG A N 1
ATOM 870 C CA . ARG A 1 105 ? -25.957 6.294 14.283 1.00 88.25 105 ARG A CA 1
ATOM 871 C C . ARG A 1 105 ? -26.030 7.621 15.028 1.00 88.25 105 ARG A C 1
ATOM 873 O O . ARG A 1 105 ? -26.985 8.367 14.845 1.00 88.25 105 ARG A O 1
ATOM 880 N N . MET A 1 106 ? -25.008 7.946 15.815 1.00 87.44 106 MET A N 1
ATOM 881 C CA . MET A 1 106 ? -24.883 9.262 16.444 1.00 87.44 106 MET A CA 1
ATOM 882 C C . MET A 1 106 ? -24.862 10.381 15.398 1.00 87.44 106 MET A C 1
ATOM 884 O O . MET A 1 106 ? -25.538 11.395 15.572 1.00 87.44 106 MET A O 1
ATOM 888 N N . TYR A 1 107 ? -24.155 10.172 14.283 1.00 89.12 107 TYR A N 1
ATOM 889 C CA . TYR A 1 107 ? -24.157 11.111 13.167 1.00 89.12 107 TYR A CA 1
ATOM 890 C C . TYR A 1 107 ? -25.535 11.224 12.503 1.00 89.12 107 TYR A C 1
ATOM 892 O O . TYR A 1 107 ? -25.996 12.333 12.271 1.00 89.12 107 TYR A O 1
ATOM 900 N N . GLN A 1 108 ? -26.231 10.108 12.262 1.00 88.69 108 GLN A N 1
ATOM 901 C CA . GLN A 1 108 ? -27.588 10.130 11.692 1.00 88.69 108 GLN A CA 1
ATOM 902 C C . GLN A 1 108 ? -28.593 10.907 12.557 1.00 88.69 108 GLN A C 1
ATOM 904 O O . GLN A 1 108 ? -29.516 11.515 12.020 1.00 88.69 108 GLN A O 1
ATOM 909 N N . ASN A 1 109 ? -28.409 10.912 13.879 1.00 87.75 109 ASN A N 1
ATOM 910 C CA . ASN A 1 109 ? -29.295 11.626 14.794 1.00 87.75 109 ASN A CA 1
ATOM 911 C C . ASN A 1 109 ? -28.963 13.122 14.896 1.00 87.75 109 ASN A C 1
ATOM 913 O O . ASN A 1 109 ? -29.858 13.951 14.755 1.00 87.75 109 ASN A O 1
ATOM 917 N N . ASN A 1 110 ? -27.691 13.476 15.123 1.00 86.62 110 ASN A N 1
ATOM 918 C CA . ASN A 1 110 ? -27.295 14.851 15.467 1.00 86.62 110 ASN A CA 1
ATOM 919 C C . ASN A 1 110 ? -26.569 15.607 14.337 1.00 86.62 110 ASN A C 1
ATOM 921 O O . ASN A 1 110 ? -26.341 16.804 14.474 1.00 86.62 110 ASN A O 1
ATOM 925 N N . HIS A 1 111 ? -26.205 14.936 13.236 1.00 87.81 111 HIS A N 1
ATOM 926 C CA . HIS A 1 111 ? -25.489 15.483 12.070 1.00 87.81 111 HIS A CA 1
ATOM 927 C C . HIS A 1 111 ? -24.229 16.307 12.404 1.00 87.81 111 HIS A C 1
ATOM 929 O O . HIS A 1 111 ? -23.861 17.228 11.678 1.00 87.81 111 HIS A O 1
ATOM 935 N N . ASP A 1 112 ? -23.536 15.959 13.488 1.00 92.69 112 ASP A N 1
ATOM 936 C CA . ASP A 1 112 ? -22.323 16.655 13.915 1.00 92.69 112 ASP A CA 1
ATOM 937 C C . ASP A 1 112 ? -21.112 16.289 13.032 1.00 92.69 112 ASP A C 1
ATOM 939 O O . ASP A 1 112 ? -20.815 15.113 12.792 1.00 92.69 112 ASP A O 1
ATOM 943 N N . ILE A 1 113 ? -20.383 17.307 12.568 1.00 90.94 113 ILE A N 1
ATOM 944 C CA . ILE A 1 113 ? -19.192 17.183 11.714 1.00 90.94 113 ILE A CA 1
ATOM 945 C C . ILE A 1 113 ? -18.073 16.432 12.441 1.00 90.94 113 ILE A C 1
ATOM 947 O O . ILE A 1 113 ? -17.362 15.636 11.822 1.00 90.94 113 ILE A O 1
ATOM 951 N N . LEU A 1 114 ? -17.916 16.647 13.752 1.00 92.12 114 LEU A N 1
ATOM 952 C CA . LEU A 1 114 ? -16.892 15.947 14.532 1.00 92.12 114 LEU A CA 1
ATOM 953 C C . LEU A 1 114 ? -17.167 14.441 14.563 1.00 92.12 114 LEU A C 1
ATOM 955 O O . LEU A 1 114 ? -16.259 13.635 14.349 1.00 92.12 114 LEU A O 1
ATOM 959 N N . VAL A 1 115 ? -18.431 14.056 14.756 1.00 91.19 115 VAL A N 1
ATOM 960 C CA . VAL A 1 115 ? -18.856 12.649 14.743 1.00 91.19 115 VAL A CA 1
ATOM 961 C C . VAL A 1 115 ? -18.680 12.043 13.350 1.00 91.19 115 VAL A C 1
ATOM 963 O O . VAL A 1 115 ? -18.181 10.924 13.237 1.00 91.19 115 VAL A O 1
ATOM 966 N N . TYR A 1 116 ? -18.998 12.793 12.291 1.00 91.81 116 TYR A N 1
ATOM 967 C CA . TYR A 1 116 ? -18.763 12.375 10.906 1.00 91.81 116 TYR A CA 1
ATOM 968 C C . TYR A 1 116 ? -17.288 12.070 10.628 1.00 91.81 116 TYR A C 1
ATOM 970 O O . TYR A 1 116 ? -16.959 10.998 10.117 1.00 91.81 116 TYR A O 1
ATOM 978 N N . PHE A 1 117 ? -16.390 12.993 10.983 1.00 91.50 117 PHE A N 1
ATOM 979 C CA . PHE A 1 117 ? -14.959 12.808 10.758 1.00 91.50 117 PHE A CA 1
ATOM 980 C C . PHE A 1 117 ? -14.404 11.649 11.594 1.00 91.50 117 PHE A C 1
ATOM 982 O O . PHE A 1 117 ? -13.642 10.833 11.082 1.00 91.50 117 PHE A O 1
ATOM 989 N N . THR A 1 118 ? -14.841 11.523 12.852 1.00 92.00 118 THR A N 1
ATOM 990 C CA . THR A 1 118 ? -14.443 10.416 13.738 1.00 92.00 118 THR A CA 1
ATOM 991 C C . THR A 1 118 ? -14.900 9.063 13.187 1.00 92.00 118 THR A C 1
ATOM 993 O O . THR A 1 118 ? -14.127 8.106 13.176 1.00 92.00 118 THR A O 1
ATOM 996 N N . TYR A 1 119 ? -16.129 8.982 12.671 1.00 92.88 119 TYR A N 1
ATOM 997 C CA . TYR A 1 119 ? -16.643 7.787 12.004 1.00 92.88 119 TYR A CA 1
ATOM 998 C C . TYR A 1 119 ? -15.786 7.403 10.791 1.00 92.88 119 TYR A C 1
ATOM 1000 O O . TYR A 1 119 ? -15.324 6.266 10.700 1.00 92.88 119 TYR A O 1
ATOM 1008 N N . TRP A 1 120 ? -15.521 8.349 9.888 1.00 91.75 120 TRP A N 1
ATOM 1009 C CA . TRP A 1 120 ? -14.704 8.087 8.700 1.00 91.75 120 TRP A CA 1
ATOM 1010 C C . TRP A 1 120 ? -13.270 7.704 9.038 1.00 91.75 120 TRP A C 1
ATOM 1012 O O . TRP A 1 120 ? -12.710 6.823 8.388 1.00 91.75 120 TRP A O 1
ATOM 1022 N N . MET A 1 121 ? -12.693 8.315 10.073 1.00 90.25 121 MET A N 1
ATOM 1023 C CA . MET A 1 121 ? -11.376 7.937 10.569 1.00 90.25 121 MET A CA 1
ATOM 1024 C C . MET A 1 121 ? -11.371 6.490 11.068 1.00 90.25 121 MET A C 1
ATOM 1026 O O . MET A 1 121 ? -10.465 5.734 10.735 1.00 90.25 121 MET A O 1
ATOM 1030 N N . ASN A 1 122 ? -12.402 6.067 11.803 1.00 90.69 122 ASN A N 1
ATOM 1031 C CA . ASN A 1 122 ? -12.518 4.684 12.261 1.00 90.69 122 ASN A CA 1
ATOM 1032 C C . ASN A 1 122 ? -12.663 3.694 11.099 1.00 90.69 122 ASN A C 1
ATOM 1034 O O . ASN A 1 122 ? -11.981 2.673 11.094 1.00 90.69 122 ASN A O 1
ATOM 1038 N N . VAL A 1 123 ? -13.488 4.005 10.096 1.00 91.19 123 VAL A N 1
ATOM 1039 C CA . VAL A 1 123 ? -13.608 3.184 8.876 1.00 91.19 123 VAL A CA 1
ATOM 1040 C C . VAL A 1 123 ? -12.267 3.092 8.144 1.00 91.19 123 VAL A C 1
ATOM 1042 O O . VAL A 1 123 ? -11.866 2.025 7.686 1.00 91.19 123 VAL A O 1
ATOM 1045 N N . PHE A 1 124 ? -11.541 4.205 8.055 1.00 90.50 124 PHE A N 1
ATOM 1046 C CA . PHE A 1 124 ? -10.219 4.236 7.447 1.00 90.50 124 PHE A CA 1
ATOM 1047 C C . PHE A 1 124 ? -9.207 3.367 8.213 1.00 90.50 124 PHE A C 1
ATOM 1049 O O . PHE A 1 124 ? -8.503 2.568 7.597 1.00 90.50 124 PHE A O 1
ATOM 1056 N N . LEU A 1 125 ? -9.150 3.479 9.544 1.00 89.44 125 LEU A N 1
ATOM 1057 C CA . LEU A 1 125 ? -8.238 2.701 10.392 1.00 89.44 125 LEU A CA 1
ATOM 1058 C C . LEU A 1 125 ? -8.542 1.203 10.377 1.00 89.44 125 LEU A C 1
ATOM 1060 O O . LEU A 1 125 ? -7.619 0.390 10.444 1.00 89.44 125 LEU A O 1
ATOM 1064 N N . ASP A 1 126 ? -9.813 0.833 10.268 1.00 90.12 126 ASP A N 1
ATOM 1065 C CA . ASP A 1 126 ? -10.231 -0.551 10.075 1.00 90.12 126 ASP A CA 1
ATOM 1066 C C . ASP A 1 126 ? -9.637 -1.126 8.780 1.00 90.12 126 ASP A C 1
ATOM 1068 O O . ASP A 1 126 ? -8.876 -2.099 8.782 1.00 90.12 126 ASP A O 1
ATOM 1072 N N . ILE A 1 127 ? -9.885 -0.440 7.661 1.00 86.88 127 ILE A N 1
ATOM 1073 C CA . ILE A 1 127 ? -9.402 -0.841 6.336 1.00 86.88 127 ILE A CA 1
ATOM 1074 C C . ILE A 1 127 ? -7.871 -0.863 6.283 1.00 86.88 127 ILE A C 1
ATOM 1076 O O . ILE A 1 127 ? -7.294 -1.777 5.693 1.00 86.88 127 ILE A O 1
ATOM 1080 N N . PHE A 1 128 ? -7.205 0.119 6.890 1.00 86.19 128 PHE A N 1
ATOM 1081 C CA . PHE A 1 128 ? -5.767 0.301 6.741 1.00 86.19 128 PHE A CA 1
ATOM 1082 C C . PHE A 1 128 ? -4.924 -0.546 7.697 1.00 86.19 128 PHE A C 1
ATOM 1084 O O . PHE A 1 128 ? -3.884 -1.048 7.279 1.00 86.19 128 PHE A O 1
ATOM 1091 N N . CYS A 1 129 ? -5.326 -0.699 8.962 1.00 84.94 129 CYS A N 1
ATOM 1092 C CA . CYS A 1 129 ? -4.456 -1.281 9.990 1.00 84.94 129 CYS A CA 1
ATOM 1093 C C . CYS A 1 129 ? -5.175 -2.092 11.080 1.00 84.94 129 CYS A C 1
ATOM 1095 O O . CYS A 1 129 ? -4.567 -2.367 12.119 1.00 84.94 129 CYS A O 1
ATOM 1097 N N . ASP A 1 130 ? -6.446 -2.466 10.879 1.00 86.31 130 ASP A N 1
ATOM 1098 C CA . ASP A 1 130 ? -7.283 -3.123 11.898 1.00 86.31 130 ASP A CA 1
ATOM 1099 C C . ASP A 1 130 ? -7.235 -2.343 13.229 1.00 86.31 130 ASP A C 1
ATOM 1101 O O . ASP A 1 130 ? -6.884 -2.881 14.285 1.00 86.31 130 ASP A O 1
ATOM 1105 N N . TYR A 1 131 ? -7.473 -1.028 13.164 1.00 82.38 131 TYR A N 1
ATOM 1106 C CA . TYR A 1 131 ? -7.367 -0.104 14.305 1.00 82.38 131 TYR A CA 1
ATOM 1107 C C . TYR A 1 131 ? -5.990 -0.104 14.998 1.00 82.38 131 TYR A C 1
ATOM 1109 O O . TYR A 1 131 ? -5.880 0.125 16.203 1.00 82.38 131 TYR A O 1
ATOM 1117 N N . GLY A 1 132 ? -4.928 -0.364 14.234 1.00 80.69 132 GLY A N 1
ATOM 1118 C CA . GLY A 1 132 ? -3.540 -0.371 14.695 1.00 80.69 132 GLY A CA 1
ATOM 1119 C C . GLY A 1 132 ? -3.082 -1.701 15.290 1.00 80.69 132 GLY A C 1
ATOM 1120 O O . GLY A 1 132 ? -1.934 -1.793 15.727 1.00 80.69 132 GLY A O 1
ATOM 1121 N N . THR A 1 133 ? -3.931 -2.734 15.290 1.00 83.44 133 THR A N 1
ATOM 1122 C CA . THR A 1 133 ? -3.579 -4.061 15.819 1.00 83.44 133 THR A CA 1
ATOM 1123 C C . THR A 1 133 ? -2.723 -4.888 14.861 1.00 83.44 133 THR A C 1
ATOM 1125 O O . THR A 1 133 ? -2.070 -5.833 15.307 1.00 83.44 133 THR A O 1
ATOM 1128 N N . ASN A 1 134 ? -2.680 -4.526 13.572 1.00 85.00 134 ASN A N 1
ATOM 1129 C CA . ASN A 1 134 ? -1.987 -5.275 12.528 1.00 85.00 134 ASN A CA 1
ATOM 1130 C C . ASN A 1 134 ? -1.133 -4.359 11.617 1.00 85.00 134 ASN A C 1
ATOM 1132 O O . ASN A 1 134 ? -1.639 -3.818 10.633 1.00 85.00 134 ASN A O 1
ATOM 1136 N N . PRO A 1 135 ? 0.180 -4.207 11.871 1.00 83.62 135 PRO A N 1
ATOM 1137 C CA . PRO A 1 135 ? 1.059 -3.365 11.067 1.00 83.62 135 PRO A CA 1
ATOM 1138 C C . PRO A 1 135 ? 1.393 -3.999 9.719 1.00 83.62 135 PRO A C 1
ATOM 1140 O O . PRO A 1 135 ? 1.676 -3.276 8.769 1.00 83.62 135 PRO A O 1
ATOM 1143 N N . LEU A 1 136 ? 1.331 -5.332 9.597 1.00 86.00 136 LEU A N 1
ATOM 1144 C CA . LEU A 1 136 ? 1.508 -6.004 8.307 1.00 86.00 136 LEU A CA 1
ATOM 1145 C C . LEU A 1 136 ? 0.406 -5.584 7.329 1.00 86.00 136 LEU A C 1
ATOM 1147 O O . LEU A 1 136 ? 0.684 -5.398 6.143 1.00 86.00 136 LEU A O 1
ATOM 1151 N N . LYS A 1 137 ? -0.815 -5.365 7.841 1.00 87.50 137 LYS A N 1
ATOM 1152 C CA . LYS A 1 137 ? -1.928 -4.808 7.068 1.00 87.50 137 LYS A CA 1
ATOM 1153 C C . LYS A 1 137 ? -1.620 -3.422 6.519 1.00 87.50 137 LYS A C 1
ATOM 1155 O O . LYS A 1 137 ? -1.722 -3.206 5.311 1.00 87.50 137 LYS A O 1
ATOM 1160 N N . SER A 1 138 ? -1.094 -2.548 7.369 1.00 86.31 138 SER A N 1
ATOM 1161 C CA . SER A 1 138 ? -0.641 -1.211 6.979 1.00 86.31 138 SER A CA 1
ATOM 1162 C C . SER A 1 138 ? 0.423 -1.246 5.876 1.00 86.31 138 SER A C 1
ATOM 1164 O O . SER A 1 138 ? 0.382 -0.426 4.957 1.00 86.31 138 SER A O 1
ATOM 1166 N N . ILE A 1 139 ? 1.365 -2.200 5.933 1.00 87.69 139 ILE A N 1
ATOM 1167 C CA . ILE A 1 139 ? 2.434 -2.340 4.928 1.00 87.69 139 ILE A CA 1
ATOM 1168 C C . ILE A 1 139 ? 1.851 -2.695 3.561 1.00 87.69 139 ILE A C 1
ATOM 1170 O O . ILE A 1 139 ? 2.136 -2.001 2.583 1.00 87.69 139 ILE A O 1
ATOM 1174 N N . TYR A 1 140 ? 1.033 -3.750 3.463 1.00 89.50 140 TYR A N 1
ATOM 1175 C CA . TYR A 1 140 ? 0.508 -4.149 2.154 1.00 89.50 140 TYR A CA 1
ATOM 1176 C C . TYR A 1 140 ? -0.479 -3.113 1.600 1.00 89.50 140 TYR A C 1
ATOM 1178 O O . TYR A 1 140 ? -0.489 -2.872 0.395 1.00 89.50 140 TYR A O 1
ATOM 1186 N N . MET A 1 141 ? -1.269 -2.453 2.456 1.00 88.94 141 MET A N 1
ATOM 1187 C CA . MET A 1 141 ? -2.170 -1.374 2.035 1.00 88.94 141 MET A CA 1
ATOM 1188 C C . MET A 1 141 ? -1.393 -0.174 1.490 1.00 88.94 141 MET A C 1
ATOM 1190 O O . MET A 1 141 ? -1.746 0.361 0.441 1.00 88.94 141 MET A O 1
ATOM 1194 N N . SER A 1 142 ? -0.289 0.199 2.141 1.00 89.25 142 SER A N 1
ATOM 1195 C CA . SER A 1 142 ? 0.624 1.238 1.646 1.00 89.25 142 SER A CA 1
ATOM 1196 C C . SER A 1 142 ? 1.248 0.856 0.302 1.00 89.25 142 SER A C 1
ATOM 1198 O O . SER A 1 142 ? 1.317 1.683 -0.606 1.00 89.25 142 SER A O 1
ATOM 1200 N N . ALA A 1 143 ? 1.637 -0.413 0.133 1.00 90.38 143 ALA A N 1
ATOM 1201 C CA . ALA A 1 143 ? 2.150 -0.916 -1.138 1.00 90.38 143 ALA A CA 1
ATOM 1202 C C . ALA A 1 143 ? 1.101 -0.831 -2.263 1.00 90.38 143 ALA A C 1
ATOM 1204 O O . ALA A 1 143 ? 1.441 -0.441 -3.378 1.00 90.38 143 ALA A O 1
ATOM 1205 N N . TYR A 1 144 ? -0.176 -1.124 -1.988 1.00 92.06 144 TYR A N 1
ATOM 1206 C CA . TYR A 1 144 ? -1.246 -0.947 -2.977 1.00 92.06 144 TYR A CA 1
ATOM 1207 C C . TYR A 1 144 ? -1.417 0.511 -3.400 1.00 92.06 144 TYR A C 1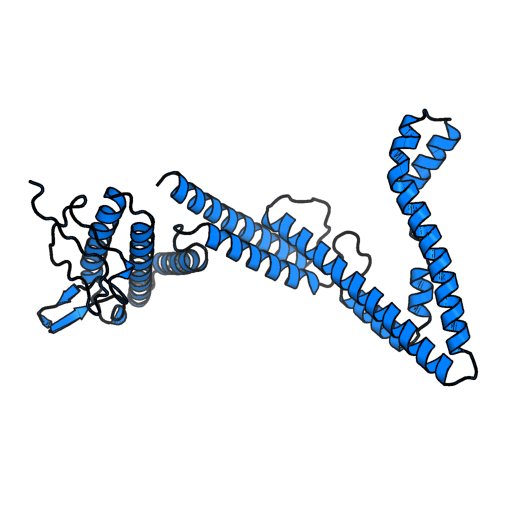
ATOM 1209 O O . TYR A 1 144 ? -1.545 0.778 -4.594 1.00 92.06 144 TYR A O 1
ATOM 1217 N N . VAL A 1 145 ? -1.388 1.451 -2.449 1.00 91.75 145 VAL A N 1
ATOM 1218 C CA . VAL A 1 145 ? -1.470 2.891 -2.746 1.00 91.75 145 VAL A CA 1
ATOM 1219 C C . VAL A 1 145 ? -0.339 3.308 -3.689 1.00 91.75 145 VAL A C 1
ATOM 1221 O O . VAL A 1 145 ? -0.600 3.950 -4.704 1.00 91.75 145 VAL A O 1
ATOM 1224 N N . LEU A 1 146 ? 0.885 2.857 -3.416 1.00 92.38 146 LEU A N 1
ATOM 1225 C CA . LEU A 1 146 ? 2.056 3.096 -4.261 1.00 92.38 146 LEU A CA 1
ATOM 1226 C C . LEU A 1 146 ? 1.850 2.552 -5.685 1.00 92.38 146 LEU A C 1
ATOM 1228 O O . LEU A 1 146 ? 2.020 3.273 -6.665 1.00 92.38 146 LEU A O 1
ATOM 1232 N N . VAL A 1 147 ? 1.409 1.299 -5.830 1.00 93.38 147 VAL A N 1
ATOM 1233 C CA . VAL A 1 147 ? 1.156 0.722 -7.163 1.00 93.38 147 VAL A CA 1
ATOM 1234 C C . VAL A 1 147 ? 0.055 1.481 -7.914 1.00 93.38 147 VAL A C 1
ATOM 1236 O O . VAL A 1 147 ? 0.181 1.684 -9.122 1.00 93.38 147 VAL A O 1
ATOM 1239 N N . ILE A 1 148 ? -0.996 1.940 -7.227 1.00 93.69 148 ILE A N 1
ATOM 1240 C CA . ILE A 1 148 ? -2.068 2.742 -7.837 1.00 93.69 148 ILE A CA 1
ATOM 1241 C C . ILE A 1 148 ? -1.513 4.064 -8.376 1.00 93.69 148 ILE A C 1
ATOM 1243 O O . ILE A 1 148 ? -1.769 4.399 -9.532 1.00 93.69 148 ILE A O 1
ATOM 1247 N N . PHE A 1 149 ? -0.723 4.798 -7.589 1.00 92.25 149 PHE A N 1
ATOM 1248 C CA . PHE A 1 149 ? -0.119 6.052 -8.047 1.00 92.25 149 PHE A CA 1
ATOM 1249 C C . PHE A 1 149 ? 0.909 5.832 -9.159 1.00 92.25 149 PHE A C 1
ATOM 1251 O O . PHE A 1 149 ? 0.878 6.545 -10.161 1.00 92.25 149 PHE A O 1
ATOM 1258 N N . ALA A 1 150 ? 1.740 4.792 -9.069 1.00 91.50 150 ALA A N 1
ATOM 1259 C CA . ALA A 1 150 ? 2.640 4.400 -10.150 1.00 91.50 150 ALA A CA 1
ATOM 1260 C C . ALA A 1 150 ? 1.889 4.098 -11.457 1.00 91.50 150 ALA A C 1
ATOM 1262 O O . ALA A 1 150 ? 2.328 4.513 -12.531 1.00 91.50 150 ALA A O 1
ATOM 1263 N N . LEU A 1 151 ? 0.732 3.433 -11.379 1.00 92.19 151 LEU A N 1
ATOM 1264 C CA . LEU A 1 151 ? -0.137 3.191 -12.531 1.00 92.19 151 LEU A CA 1
ATOM 1265 C C . LEU A 1 151 ? -0.717 4.504 -13.073 1.00 92.19 151 LEU A C 1
ATOM 1267 O O . LEU A 1 151 ? -0.719 4.711 -14.285 1.00 92.19 151 LEU A O 1
ATOM 1271 N N . LEU A 1 152 ? -1.153 5.423 -12.208 1.00 91.00 152 LEU A N 1
ATOM 1272 C CA . LEU A 1 152 ? -1.601 6.748 -12.641 1.00 91.00 152 LEU A CA 1
ATOM 1273 C C . LEU A 1 152 ? -0.481 7.490 -13.386 1.00 91.00 152 LEU A C 1
ATOM 1275 O O . LEU A 1 152 ? -0.699 7.942 -14.511 1.00 91.00 152 LEU A O 1
ATOM 1279 N N . TYR A 1 153 ? 0.734 7.541 -12.832 1.00 88.06 153 TYR A N 1
ATOM 1280 C CA . TYR A 1 153 ? 1.897 8.155 -13.484 1.00 88.06 153 TYR A CA 1
ATOM 1281 C C . TYR A 1 153 ? 2.254 7.486 -14.809 1.00 88.06 153 TYR A C 1
ATOM 1283 O O . TYR A 1 153 ? 2.609 8.171 -15.774 1.00 88.06 153 TYR A O 1
ATOM 1291 N N . PHE A 1 154 ? 2.071 6.169 -14.902 1.00 88.56 154 PHE A N 1
ATOM 1292 C CA . PHE A 1 154 ? 2.322 5.411 -16.118 1.00 88.56 154 PHE A CA 1
ATOM 1293 C C . PHE A 1 154 ? 1.478 5.876 -17.308 1.00 88.56 154 PHE A C 1
ATOM 1295 O O . PHE A 1 154 ? 1.945 5.784 -18.441 1.00 88.56 154 PHE A O 1
ATOM 1302 N N . PHE A 1 155 ? 0.280 6.425 -17.114 1.00 87.12 155 PHE A N 1
ATOM 1303 C CA . PHE A 1 155 ? -0.540 6.931 -18.225 1.00 87.12 155 PHE A CA 1
ATOM 1304 C C . PHE A 1 155 ? -0.404 8.439 -18.460 1.00 87.12 155 PHE A C 1
ATOM 1306 O O . PHE A 1 155 ? -0.913 8.956 -19.458 1.00 87.12 155 PHE A O 1
ATOM 1313 N N . LEU A 1 156 ? 0.324 9.157 -17.600 1.00 85.06 156 LEU A N 1
ATOM 1314 C CA . LEU A 1 156 ? 0.485 10.600 -17.746 1.00 85.06 156 LEU A CA 1
ATOM 1315 C C . LEU A 1 156 ? 1.405 10.962 -18.923 1.00 85.06 156 LEU A C 1
ATOM 1317 O O . LEU A 1 156 ? 2.410 10.292 -19.177 1.00 85.06 156 LEU A O 1
ATOM 1321 N N . PRO A 1 157 ? 1.113 12.059 -19.643 1.00 76.00 157 PRO A N 1
ATOM 1322 C CA . PRO A 1 157 ? 1.892 12.472 -20.807 1.00 76.00 157 PRO A CA 1
ATOM 1323 C C . PRO A 1 157 ? 3.273 13.045 -20.449 1.00 76.00 157 PRO A C 1
ATOM 1325 O O . PRO A 1 157 ? 4.053 13.333 -21.357 1.00 76.00 157 PRO A O 1
ATOM 1328 N N . ASN A 1 158 ? 3.605 13.198 -19.167 1.00 75.19 158 ASN A N 1
ATOM 1329 C CA . ASN A 1 158 ? 4.908 13.707 -18.755 1.00 75.19 158 ASN A CA 1
ATOM 1330 C C . ASN A 1 158 ? 6.032 12.685 -18.963 1.00 75.19 158 ASN A C 1
ATOM 1332 O O . ASN A 1 158 ? 5.826 11.468 -19.042 1.00 75.19 158 ASN A O 1
ATOM 1336 N N . ARG A 1 159 ? 7.242 13.231 -19.088 1.00 70.69 159 ARG A N 1
ATOM 1337 C CA . ARG A 1 159 ? 8.493 12.481 -19.142 1.00 70.69 159 ARG A CA 1
ATOM 1338 C C . ARG A 1 159 ? 9.038 12.416 -17.723 1.00 70.69 159 ARG A C 1
ATOM 1340 O O . ARG A 1 159 ? 9.200 13.454 -17.088 1.00 70.69 159 ARG A O 1
ATOM 1347 N N . PHE A 1 160 ? 9.270 11.208 -17.238 1.00 68.25 160 PHE A N 1
ATOM 1348 C CA . PHE A 1 160 ? 9.829 10.957 -15.917 1.00 68.25 160 PHE A CA 1
ATOM 1349 C C . PHE A 1 160 ? 11.135 10.180 -16.096 1.00 68.25 160 PHE A C 1
ATOM 1351 O O . PHE A 1 160 ? 11.213 9.318 -16.969 1.00 68.25 160 PHE A O 1
ATOM 1358 N N . GLY A 1 161 ? 12.149 10.496 -15.288 1.00 67.88 161 GLY A N 1
ATOM 1359 C CA . GLY A 1 161 ? 13.415 9.762 -15.275 1.00 67.88 161 GLY A CA 1
ATOM 1360 C C . GLY A 1 161 ? 14.243 9.893 -16.559 1.00 67.88 161 GLY A C 1
ATOM 1361 O O . GLY A 1 161 ? 14.316 10.958 -17.171 1.00 67.88 161 GLY A O 1
ATOM 1362 N N . TYR A 1 162 ? 14.901 8.793 -16.937 1.00 60.09 162 TYR A N 1
ATOM 1363 C CA . TYR A 1 162 ? 15.852 8.728 -18.056 1.00 60.09 162 TYR A CA 1
ATOM 1364 C C . TYR A 1 162 ? 15.191 8.433 -19.412 1.00 60.09 162 TYR A C 1
ATOM 1366 O O . TYR A 1 162 ? 15.856 8.455 -20.450 1.00 60.09 162 TYR A O 1
ATOM 1374 N N . GLN A 1 163 ? 13.890 8.134 -19.426 1.00 62.16 163 GLN A N 1
ATOM 1375 C CA . GLN A 1 163 ? 13.149 7.840 -20.647 1.00 62.16 163 GLN A CA 1
ATOM 1376 C C . GLN A 1 163 ? 12.896 9.111 -21.472 1.00 62.16 163 GLN A C 1
ATOM 1378 O O . GLN A 1 163 ? 12.354 10.109 -20.996 1.00 62.16 163 GLN A O 1
ATOM 1383 N N . THR A 1 164 ? 13.222 9.052 -22.764 1.00 60.53 164 THR A N 1
ATOM 1384 C CA . THR A 1 164 ? 12.972 10.150 -23.712 1.00 60.53 164 THR A CA 1
ATOM 1385 C C . THR A 1 164 ? 11.519 10.199 -24.195 1.00 60.53 164 THR A C 1
ATOM 1387 O O . THR A 1 164 ? 11.042 11.266 -24.597 1.00 60.53 164 THR A O 1
ATOM 1390 N N . LEU A 1 165 ? 10.805 9.067 -24.147 1.00 68.19 165 LEU A N 1
ATOM 1391 C CA . LEU A 1 165 ? 9.450 8.898 -24.673 1.00 68.19 165 LEU A CA 1
ATOM 1392 C C . LEU A 1 165 ? 8.432 8.668 -23.552 1.00 68.19 165 LEU A C 1
ATOM 1394 O O . LEU A 1 165 ? 8.656 7.908 -22.615 1.00 68.19 165 LEU A O 1
ATOM 1398 N N . ASN A 1 166 ? 7.273 9.313 -23.677 1.00 78.25 166 ASN A N 1
ATOM 1399 C CA . ASN A 1 166 ? 6.115 9.032 -22.833 1.00 78.25 166 ASN A CA 1
ATOM 1400 C C . ASN A 1 166 ? 5.290 7.851 -23.397 1.00 78.25 166 ASN A C 1
ATOM 1402 O O . ASN A 1 166 ? 5.558 7.385 -24.502 1.00 78.25 166 ASN A O 1
ATOM 1406 N N . PHE A 1 167 ? 4.258 7.384 -22.680 1.00 78.88 167 PHE A N 1
ATOM 1407 C CA . PHE A 1 167 ? 3.390 6.276 -23.119 1.00 78.88 167 PHE A CA 1
ATOM 1408 C C . PHE A 1 167 ? 2.842 6.529 -24.525 1.00 78.88 167 PHE A C 1
ATOM 1410 O O . PHE A 1 167 ? 2.966 5.692 -25.414 1.00 78.88 167 PHE A O 1
ATOM 1417 N N . TYR A 1 168 ? 2.316 7.733 -24.747 1.00 82.50 168 TYR A N 1
ATOM 1418 C CA . TYR A 1 168 ? 1.803 8.152 -26.047 1.00 82.50 168 TYR A CA 1
ATOM 1419 C C . TYR A 1 168 ? 2.893 8.216 -27.121 1.00 82.50 168 TYR A C 1
ATOM 1421 O O . TYR A 1 168 ? 2.626 7.886 -28.267 1.00 82.50 168 TYR A O 1
ATOM 1429 N N . GLY A 1 169 ? 4.124 8.579 -26.765 1.00 79.81 169 GLY A N 1
ATOM 1430 C CA . GLY A 1 169 ? 5.288 8.557 -27.644 1.00 79.81 169 GLY A CA 1
ATOM 1431 C C . GLY A 1 169 ? 5.661 7.139 -28.062 1.00 79.81 169 GLY A C 1
ATOM 1432 O O . GLY A 1 169 ? 5.893 6.907 -29.243 1.00 79.81 169 GLY A O 1
ATOM 1433 N N . VAL A 1 170 ? 5.623 6.179 -27.132 1.00 78.75 170 VAL A N 1
ATOM 1434 C CA . VAL A 1 170 ? 5.804 4.747 -27.430 1.00 78.75 170 VAL A CA 1
ATOM 1435 C C . VAL A 1 170 ? 4.680 4.235 -28.339 1.00 78.75 170 VAL A C 1
ATOM 1437 O O . VAL A 1 170 ? 4.949 3.544 -29.320 1.00 78.75 170 VAL A O 1
ATOM 1440 N N . MET A 1 171 ? 3.427 4.623 -28.078 1.00 80.50 171 MET A N 1
ATOM 1441 C CA . MET A 1 171 ? 2.283 4.255 -28.924 1.00 80.50 171 MET A CA 1
ATOM 1442 C C . MET A 1 171 ? 2.365 4.877 -30.324 1.00 80.50 171 MET A C 1
ATOM 1444 O O . MET A 1 171 ? 2.114 4.200 -31.319 1.00 80.50 171 MET A O 1
ATOM 1448 N N . LEU A 1 172 ? 2.761 6.148 -30.427 1.00 82.25 172 LEU A N 1
ATOM 1449 C CA . LEU A 1 172 ? 2.985 6.827 -31.704 1.00 82.25 172 LEU A CA 1
ATOM 1450 C C . LEU A 1 172 ? 4.104 6.162 -32.495 1.00 82.25 172 LEU A C 1
ATOM 1452 O O . LEU A 1 172 ? 3.969 5.977 -33.699 1.00 82.25 172 LEU A O 1
ATOM 1456 N N . LEU A 1 173 ? 5.180 5.772 -31.826 1.00 75.06 173 LEU A N 1
ATOM 1457 C CA . LEU A 1 173 ? 6.291 5.044 -32.420 1.00 75.06 173 LEU A CA 1
ATOM 1458 C C . LEU A 1 173 ? 5.850 3.664 -32.939 1.00 75.06 173 LEU A C 1
ATOM 1460 O O . LEU A 1 173 ? 6.211 3.283 -34.054 1.00 75.06 173 LEU A O 1
ATOM 1464 N N . TYR A 1 174 ? 4.982 2.961 -32.210 1.00 78.81 174 TYR A N 1
ATOM 1465 C CA . TYR A 1 174 ? 4.369 1.720 -32.687 1.00 78.81 174 TYR A CA 1
ATOM 1466 C C . TYR A 1 174 ? 3.465 1.942 -33.915 1.00 78.81 174 TYR A C 1
ATOM 1468 O O . TYR A 1 174 ? 3.562 1.217 -34.905 1.00 78.81 174 TYR A O 1
ATOM 1476 N N . LEU A 1 175 ? 2.634 2.989 -33.908 1.00 80.75 175 LEU A N 1
ATOM 1477 C CA . LEU A 1 175 ? 1.796 3.358 -35.057 1.00 80.75 175 LEU A CA 1
ATOM 1478 C C . LEU A 1 175 ? 2.634 3.761 -36.280 1.00 80.75 175 LEU A C 1
ATOM 1480 O O . LEU A 1 175 ? 2.337 3.360 -37.408 1.00 80.75 175 LEU A O 1
ATOM 1484 N N . GLN A 1 176 ? 3.706 4.528 -36.068 1.00 79.19 176 GLN A N 1
ATOM 1485 C CA . GLN A 1 176 ? 4.650 4.903 -37.118 1.00 79.19 176 GLN A CA 1
ATOM 1486 C C . GLN A 1 176 ? 5.351 3.683 -37.703 1.00 79.19 176 GLN A C 1
ATOM 1488 O O . GLN A 1 176 ? 5.552 3.646 -38.912 1.00 79.19 176 GLN A O 1
ATOM 1493 N N . TYR A 1 177 ? 5.657 2.675 -36.888 1.00 72.69 177 TYR A N 1
ATOM 1494 C CA . TYR A 1 177 ? 6.210 1.414 -37.363 1.00 72.69 177 TYR A CA 1
ATOM 1495 C C . TYR A 1 177 ? 5.241 0.634 -38.256 1.00 72.69 177 TYR A C 1
ATOM 1497 O O . TYR A 1 177 ? 5.646 0.183 -39.330 1.00 72.69 177 TYR A O 1
ATOM 1505 N N . ILE A 1 178 ? 3.970 0.509 -37.852 1.00 74.94 178 ILE A N 1
ATOM 1506 C CA . ILE A 1 178 ? 2.939 -0.141 -38.680 1.00 74.94 178 ILE A CA 1
ATOM 1507 C C . ILE A 1 178 ? 2.856 0.549 -40.045 1.00 74.94 178 ILE A C 1
ATOM 1509 O O . ILE A 1 178 ? 2.733 -0.117 -41.072 1.00 74.94 178 ILE A O 1
ATOM 1513 N N . ARG A 1 179 ? 2.975 1.883 -40.061 1.00 77.12 179 ARG A N 1
ATOM 1514 C CA . ARG A 1 179 ? 2.967 2.682 -41.288 1.00 77.12 179 ARG A CA 1
ATOM 1515 C C . ARG A 1 179 ? 4.254 2.531 -42.107 1.00 77.12 179 ARG A C 1
ATOM 1517 O O . ARG A 1 179 ? 4.176 2.365 -43.316 1.00 77.12 179 ARG A O 1
ATOM 1524 N N . ASN A 1 180 ? 5.421 2.608 -41.467 1.00 75.75 180 ASN A N 1
ATOM 1525 C CA . ASN A 1 180 ? 6.743 2.578 -42.088 1.00 75.75 180 ASN A CA 1
ATOM 1526 C C . ASN A 1 180 ? 7.748 1.805 -41.207 1.00 75.75 180 ASN A C 1
ATOM 1528 O O . ASN A 1 180 ? 8.323 2.364 -40.272 1.00 75.75 180 ASN A O 1
ATOM 1532 N N . PRO A 1 181 ? 8.084 0.549 -41.548 1.00 64.12 181 PRO A N 1
ATOM 1533 C CA . PRO A 1 181 ? 8.930 -0.298 -40.705 1.00 64.12 181 PRO A CA 1
ATOM 1534 C C . PRO A 1 181 ? 10.403 0.139 -40.644 1.00 64.12 181 PRO A C 1
ATOM 1536 O O . PRO A 1 181 ? 11.172 -0.429 -39.878 1.00 64.12 181 PRO A O 1
ATOM 1539 N N . LYS A 1 182 ? 10.813 1.124 -41.455 1.00 64.38 182 LYS A N 1
ATOM 1540 C CA . LYS A 1 182 ? 12.173 1.688 -41.443 1.00 64.38 182 LYS A CA 1
ATOM 1541 C C . LYS A 1 182 ? 12.377 2.721 -40.327 1.00 64.38 182 LYS A C 1
ATOM 1543 O O . LYS A 1 182 ? 13.482 2.832 -39.821 1.00 64.38 182 LYS A O 1
ATOM 1548 N N . THR A 1 183 ? 11.314 3.397 -39.879 1.00 59.25 183 THR A N 1
ATOM 1549 C CA . THR A 1 183 ? 11.393 4.517 -38.923 1.00 59.25 183 THR A CA 1
ATOM 1550 C C . THR A 1 183 ? 11.979 4.112 -37.568 1.00 59.25 183 THR A C 1
ATOM 1552 O O . THR A 1 183 ? 12.781 4.846 -37.007 1.00 59.25 183 THR A O 1
ATOM 1555 N N . LEU A 1 184 ? 11.640 2.918 -37.073 1.00 58.84 184 LEU A N 1
ATOM 1556 C CA . LEU A 1 184 ? 12.199 2.377 -35.829 1.00 58.84 184 LEU A CA 1
ATOM 1557 C C . LEU A 1 184 ? 13.650 1.912 -35.952 1.00 58.84 184 LEU A C 1
ATOM 1559 O O . LEU A 1 184 ? 14.434 2.042 -35.016 1.00 58.84 184 LEU A O 1
ATOM 1563 N N . LEU A 1 185 ? 13.996 1.369 -37.118 1.00 58.69 185 LEU A N 1
ATOM 1564 C CA . LEU A 1 185 ? 15.333 0.857 -37.398 1.00 58.69 185 LEU A CA 1
ATOM 1565 C C . LEU A 1 185 ? 16.343 2.000 -37.513 1.00 58.69 185 LEU A C 1
ATOM 1567 O O . LEU A 1 185 ? 17.481 1.843 -37.075 1.00 58.69 185 LEU A O 1
ATOM 1571 N N . ASP A 1 186 ? 15.905 3.144 -38.045 1.00 61.06 186 ASP A N 1
ATOM 1572 C CA . ASP A 1 186 ? 16.695 4.373 -38.138 1.00 61.06 186 ASP A CA 1
ATOM 1573 C C . ASP A 1 186 ? 16.893 5.029 -36.751 1.00 61.06 186 ASP A C 1
ATOM 1575 O O . ASP A 1 186 ? 17.960 5.563 -36.458 1.00 61.06 186 ASP A O 1
ATOM 1579 N N . GLN A 1 187 ? 15.908 4.914 -35.848 1.00 60.16 187 GLN A N 1
ATOM 1580 C CA . GLN A 1 187 ? 15.978 5.478 -34.491 1.00 60.16 187 GLN A CA 1
ATOM 1581 C C . GLN A 1 187 ? 16.889 4.689 -33.535 1.00 60.16 187 GLN A C 1
ATOM 1583 O O . GLN A 1 187 ? 17.563 5.291 -32.707 1.00 60.16 187 GLN A O 1
ATOM 1588 N N . GLU A 1 188 ? 16.962 3.359 -33.654 1.00 55.16 188 GLU A N 1
ATOM 1589 C CA . GLU A 1 188 ? 17.975 2.569 -32.929 1.00 55.16 188 GLU A CA 1
ATOM 1590 C C . GLU A 1 188 ? 19.375 2.638 -33.563 1.00 55.16 188 GLU A C 1
ATOM 1592 O O . GLU A 1 188 ? 20.362 2.271 -32.919 1.00 55.16 188 GLU A O 1
ATOM 1597 N N . THR A 1 189 ? 19.489 3.097 -34.817 1.00 49.75 189 THR A N 1
ATOM 1598 C CA . THR A 1 189 ? 20.795 3.370 -35.441 1.00 49.75 189 THR A CA 1
ATOM 1599 C C . THR A 1 189 ? 21.341 4.757 -35.130 1.00 49.75 189 THR A C 1
ATOM 1601 O O . THR A 1 189 ? 22.550 4.954 -35.305 1.00 49.75 189 THR A O 1
ATOM 1604 N N . GLU A 1 190 ? 20.528 5.690 -34.617 1.00 46.75 190 GLU A N 1
ATOM 1605 C CA . GLU A 1 190 ? 21.066 6.867 -33.938 1.00 46.75 190 GLU A CA 1
ATOM 1606 C C . GLU A 1 190 ? 21.942 6.383 -32.782 1.00 46.75 190 GLU A C 1
ATOM 1608 O O . GLU A 1 190 ? 21.507 5.659 -31.885 1.00 46.75 190 GLU A O 1
ATOM 1613 N N . GLN A 1 191 ? 23.232 6.714 -32.857 1.00 50.81 191 GLN A N 1
ATOM 1614 C CA . GLN A 1 191 ? 24.211 6.260 -31.881 1.00 50.81 191 GLN A CA 1
ATOM 1615 C C . GLN A 1 191 ? 23.747 6.615 -30.466 1.00 50.81 191 GLN A C 1
ATOM 1617 O O . GLN A 1 191 ? 23.151 7.680 -30.282 1.00 50.81 191 GLN A O 1
ATOM 1622 N N . PRO A 1 192 ? 24.036 5.770 -29.456 1.00 51.66 192 PRO A N 1
ATOM 1623 C CA . PRO A 1 192 ? 23.740 6.128 -28.078 1.00 51.66 192 PRO A CA 1
ATOM 1624 C C . PRO A 1 192 ? 24.359 7.502 -27.822 1.00 51.66 192 PRO A C 1
ATOM 1626 O O . PRO A 1 192 ? 25.576 7.645 -27.948 1.00 51.66 192 PRO A O 1
ATOM 1629 N N . LYS A 1 193 ? 23.529 8.514 -27.529 1.00 53.22 193 LYS A N 1
ATOM 1630 C CA . LYS A 1 193 ? 24.015 9.839 -27.132 1.00 53.22 193 LYS A CA 1
ATOM 1631 C C . LYS A 1 193 ? 24.964 9.620 -25.956 1.00 53.22 193 LYS A C 1
ATOM 1633 O O . LYS A 1 193 ? 24.545 9.222 -24.873 1.00 53.22 193 LYS A O 1
ATOM 1638 N N . ARG A 1 194 ? 26.261 9.748 -26.228 1.00 54.09 194 ARG A N 1
ATOM 1639 C CA . ARG A 1 194 ? 27.349 9.578 -25.265 1.00 54.09 194 ARG A CA 1
ATOM 1640 C C . ARG A 1 194 ? 27.195 10.709 -24.245 1.00 54.09 194 ARG A C 1
ATOM 1642 O O . ARG A 1 194 ? 27.013 11.845 -24.670 1.00 54.09 194 ARG A O 1
ATOM 1649 N N . ASN A 1 195 ? 27.248 10.411 -22.941 1.00 60.34 195 ASN A N 1
ATOM 1650 C CA . ASN A 1 195 ? 27.278 11.458 -21.912 1.00 60.34 195 ASN A CA 1
ATOM 1651 C C . ASN A 1 195 ? 28.435 12.405 -22.254 1.00 60.34 195 ASN A C 1
ATOM 1653 O O . ASN A 1 195 ? 29.585 11.962 -22.319 1.00 60.34 195 ASN A O 1
ATOM 1657 N N . GLU A 1 196 ? 28.121 13.668 -22.543 1.00 63.72 196 GLU A N 1
ATOM 1658 C CA . GLU A 1 196 ? 29.093 14.681 -22.976 1.00 63.72 196 GLU A CA 1
ATOM 1659 C C . GLU A 1 196 ? 30.243 14.789 -21.960 1.00 63.72 196 GLU A C 1
ATOM 1661 O O . GLU A 1 196 ? 31.418 14.773 -22.333 1.00 63.72 196 GLU A O 1
ATOM 1666 N N . ASP A 1 197 ? 29.899 14.680 -20.676 1.00 66.50 197 ASP A N 1
ATOM 1667 C CA . ASP A 1 197 ? 30.819 14.705 -19.537 1.00 66.50 197 ASP A CA 1
ATOM 1668 C C . ASP A 1 197 ? 31.800 13.521 -19.513 1.00 66.50 197 ASP A C 1
ATOM 1670 O O . ASP A 1 197 ? 32.983 13.684 -19.213 1.00 66.50 197 ASP A O 1
ATOM 1674 N N . PHE A 1 198 ? 31.353 12.317 -19.891 1.00 70.25 198 PHE A N 1
ATOM 1675 C CA . PHE A 1 198 ? 32.240 11.152 -19.976 1.00 70.25 198 PHE A CA 1
ATOM 1676 C C . PHE A 1 198 ? 33.184 11.255 -21.182 1.00 70.25 198 PHE A C 1
ATOM 1678 O O . PHE A 1 198 ? 34.294 10.715 -21.156 1.00 70.25 198 PHE A O 1
ATOM 1685 N N . GLN A 1 199 ? 32.782 11.967 -22.249 1.00 70.12 199 GLN A N 1
ATOM 1686 C CA . GLN A 1 199 ? 33.709 12.261 -23.347 1.00 70.12 199 GLN A CA 1
ATOM 1687 C C . GLN A 1 199 ? 34.833 13.164 -22.889 1.00 70.12 199 GLN A C 1
ATOM 1689 O O . GLN A 1 199 ? 35.998 12.830 -23.108 1.00 70.12 199 GLN A O 1
ATOM 1694 N N . ALA A 1 200 ? 34.452 14.266 -22.245 1.00 75.19 200 ALA A N 1
ATOM 1695 C CA . ALA A 1 200 ? 35.371 15.258 -21.725 1.00 75.19 200 ALA A CA 1
ATOM 1696 C C . ALA A 1 200 ? 36.362 14.606 -20.753 1.00 75.19 200 ALA A C 1
ATOM 1698 O O . ALA A 1 200 ? 37.567 14.762 -20.918 1.00 75.19 200 ALA A O 1
ATOM 1699 N N . TYR A 1 201 ? 35.875 13.748 -19.849 1.00 77.81 201 TYR A N 1
ATOM 1700 C CA . TYR A 1 201 ? 36.712 13.007 -18.906 1.00 77.81 201 TYR A CA 1
ATOM 1701 C C . TYR A 1 201 ? 37.768 12.118 -19.585 1.00 77.81 201 TYR A C 1
ATOM 1703 O O . TYR A 1 201 ? 38.941 12.134 -19.208 1.00 77.81 201 TYR A O 1
ATOM 1711 N N . LEU A 1 202 ? 37.386 11.347 -20.610 1.00 75.25 202 LEU A N 1
ATOM 1712 C CA . LEU A 1 202 ? 38.326 10.481 -21.330 1.00 75.25 202 LEU A CA 1
ATOM 1713 C C . LEU A 1 202 ? 39.327 11.276 -22.176 1.00 75.25 202 LEU A C 1
ATOM 1715 O O . LEU A 1 202 ? 40.502 10.906 -22.245 1.00 75.25 202 LEU A O 1
ATOM 1719 N N . GLU A 1 203 ? 38.880 12.361 -22.809 1.00 78.06 203 GLU A N 1
ATOM 1720 C CA . GLU A 1 203 ? 39.765 13.256 -23.553 1.00 78.06 203 GLU A CA 1
ATOM 1721 C C . GLU A 1 203 ? 40.783 13.924 -22.630 1.00 78.06 203 GLU A C 1
ATOM 1723 O O . GLU A 1 203 ? 41.970 13.970 -22.955 1.00 78.06 203 GLU A O 1
ATOM 1728 N N . GLU A 1 204 ? 40.356 14.362 -21.452 1.00 79.25 204 GLU A N 1
ATOM 1729 C CA . GLU A 1 204 ? 41.211 15.002 -20.459 1.00 79.25 204 GLU A CA 1
ATOM 1730 C C . GLU A 1 204 ? 42.205 14.011 -19.836 1.00 79.25 204 GLU A C 1
ATOM 1732 O O . GLU A 1 204 ? 43.397 14.300 -19.752 1.00 79.25 204 GLU A O 1
ATOM 1737 N N . ILE A 1 205 ? 41.787 12.773 -19.549 1.00 78.75 205 ILE A N 1
ATOM 1738 C CA . ILE A 1 205 ? 42.703 11.689 -19.145 1.00 78.75 205 ILE A CA 1
ATOM 1739 C C . ILE A 1 205 ? 43.757 11.403 -20.222 1.00 78.75 205 ILE A C 1
ATOM 1741 O O . ILE A 1 205 ? 44.922 11.139 -19.895 1.00 78.75 205 ILE A O 1
ATOM 1745 N N . SER A 1 206 ? 43.355 11.421 -21.497 1.00 70.12 206 SER A N 1
ATOM 1746 C CA . SER A 1 206 ? 44.246 11.129 -22.625 1.00 70.12 206 SER A CA 1
ATOM 1747 C C . SER A 1 206 ? 45.272 12.239 -22.871 1.00 70.12 206 SER A C 1
ATOM 1749 O O . SER A 1 206 ? 46.425 11.936 -23.183 1.00 70.12 206 SER A O 1
ATOM 1751 N N . LYS A 1 207 ? 44.884 13.506 -22.660 1.00 76.44 207 LYS A N 1
ATOM 1752 C CA . LYS A 1 207 ? 45.750 14.686 -22.807 1.00 76.44 207 LYS A CA 1
ATOM 1753 C C . LYS A 1 207 ? 46.728 14.827 -21.638 1.00 76.44 207 LYS A C 1
ATOM 1755 O O . LYS A 1 207 ? 47.900 15.115 -21.861 1.00 76.44 207 LYS A O 1
ATOM 1760 N N . THR A 1 208 ? 46.284 14.554 -20.412 1.00 72.31 208 THR A N 1
ATOM 1761 C CA . THR A 1 208 ? 47.054 14.851 -19.188 1.00 72.31 208 THR A CA 1
ATOM 1762 C C . THR A 1 208 ? 47.920 13.674 -18.708 1.00 72.31 208 THR A C 1
ATOM 1764 O O . THR A 1 208 ? 48.579 13.776 -17.679 1.00 72.31 208 THR A O 1
ATOM 1767 N N . LYS A 1 209 ? 47.950 12.541 -19.437 1.00 68.00 209 LYS A N 1
ATOM 1768 C CA . LYS A 1 209 ? 48.609 11.280 -19.013 1.00 68.00 209 LYS A CA 1
ATOM 1769 C C . LYS A 1 209 ? 48.273 10.930 -17.555 1.00 68.00 209 LYS A C 1
ATOM 1771 O O . LYS A 1 209 ? 49.158 10.667 -16.742 1.00 68.00 209 LYS A O 1
ATOM 1776 N N . ALA A 1 210 ? 46.981 10.942 -17.230 1.00 71.12 210 ALA A N 1
ATOM 1777 C CA . ALA A 1 210 ? 46.533 10.757 -15.857 1.00 71.12 210 ALA A CA 1
ATOM 1778 C C . ALA A 1 210 ? 46.973 9.388 -15.277 1.00 71.12 210 ALA A C 1
ATOM 1780 O O . ALA A 1 210 ? 47.032 8.390 -16.014 1.00 71.12 210 ALA A O 1
ATOM 1781 N N . PRO A 1 211 ? 47.257 9.320 -13.961 1.00 83.06 211 PRO A N 1
ATOM 1782 C CA . PRO A 1 211 ? 47.595 8.086 -13.255 1.00 83.06 211 PRO A CA 1
ATOM 1783 C C . PRO A 1 211 ? 46.581 6.948 -13.445 1.00 83.06 211 PRO A C 1
ATOM 1785 O O . PRO A 1 211 ? 45.397 7.164 -13.710 1.00 83.06 211 PRO A O 1
ATOM 1788 N N . TRP A 1 212 ? 47.040 5.709 -13.255 1.00 75.94 212 TRP A N 1
ATOM 1789 C CA . TRP A 1 212 ? 46.286 4.484 -13.557 1.00 75.94 212 TRP A CA 1
ATOM 1790 C C . TRP A 1 212 ? 44.931 4.362 -12.833 1.00 75.94 212 TRP A C 1
ATOM 1792 O O . TRP A 1 212 ? 44.006 3.768 -13.385 1.00 75.94 212 TRP A O 1
ATOM 1802 N N . TYR A 1 213 ? 44.772 4.956 -11.648 1.00 80.44 213 TYR A N 1
ATOM 1803 C CA . TYR A 1 213 ? 43.519 4.900 -10.888 1.00 80.44 213 TYR A CA 1
ATOM 1804 C C . TYR A 1 213 ? 42.379 5.708 -11.538 1.00 80.44 213 TYR A C 1
ATOM 1806 O O . TYR A 1 213 ? 41.233 5.272 -11.484 1.00 80.44 213 TYR A O 1
ATOM 1814 N N . PHE A 1 214 ? 42.664 6.803 -12.256 1.00 77.94 214 PHE A N 1
ATOM 1815 C CA . PHE A 1 214 ? 41.647 7.523 -13.046 1.00 77.94 214 PHE A CA 1
ATOM 1816 C C . PHE A 1 214 ? 41.135 6.687 -14.233 1.00 77.94 214 PHE A C 1
ATOM 1818 O O . PHE A 1 214 ? 39.963 6.742 -14.605 1.00 77.94 214 PHE A O 1
ATOM 1825 N N . LYS A 1 215 ? 41.997 5.834 -14.800 1.00 76.94 215 LYS A N 1
ATOM 1826 C CA . LYS A 1 215 ? 41.579 4.855 -15.815 1.00 76.94 215 LYS A CA 1
ATOM 1827 C C . LYS A 1 215 ? 40.735 3.737 -15.204 1.00 76.94 215 LYS A C 1
ATOM 1829 O O . LYS A 1 215 ? 39.792 3.288 -15.839 1.00 76.94 215 LYS A O 1
ATOM 1834 N N . LEU A 1 216 ? 41.027 3.321 -13.970 1.00 80.38 216 LEU A N 1
ATOM 1835 C CA . LEU A 1 216 ? 40.244 2.299 -13.270 1.00 80.38 216 LEU A CA 1
ATOM 1836 C C . LEU A 1 216 ? 38.813 2.775 -12.979 1.00 80.38 216 LEU A C 1
ATOM 1838 O O . LEU A 1 216 ? 37.873 2.009 -13.164 1.00 80.38 216 LEU A O 1
ATOM 1842 N N . VAL A 1 217 ? 38.637 4.052 -12.626 1.00 81.62 217 VAL A N 1
ATOM 1843 C CA . VAL A 1 217 ? 37.313 4.665 -12.409 1.00 81.62 217 VAL A CA 1
ATOM 1844 C C . VAL A 1 217 ? 36.480 4.742 -13.697 1.00 81.62 217 VAL A C 1
ATOM 1846 O O . VAL A 1 217 ? 35.264 4.594 -13.636 1.00 81.62 217 VAL A O 1
ATOM 1849 N N . SER A 1 218 ? 37.105 4.893 -14.872 1.00 77.44 218 SER A N 1
ATOM 1850 C CA . SER A 1 218 ? 36.391 4.871 -16.164 1.00 77.44 218 SER A CA 1
ATOM 1851 C C . SER A 1 218 ? 36.117 3.468 -16.715 1.00 77.44 218 SER A C 1
ATOM 1853 O O . SER A 1 218 ? 35.335 3.346 -17.658 1.00 77.44 218 SER A O 1
ATOM 1855 N N . LEU A 1 219 ? 36.714 2.403 -16.158 1.00 77.12 219 LEU A N 1
ATOM 1856 C CA . LEU A 1 219 ? 36.551 1.034 -16.670 1.00 77.12 219 LEU A CA 1
ATOM 1857 C C . LEU A 1 219 ? 35.095 0.542 -16.687 1.00 77.12 219 LEU A C 1
ATOM 1859 O O . LEU A 1 219 ? 34.703 0.003 -17.722 1.00 77.12 219 LEU A O 1
ATOM 1863 N N . PRO A 1 220 ? 34.281 0.700 -15.622 1.00 79.00 220 PRO A N 1
ATOM 1864 C CA . PRO A 1 220 ? 32.908 0.194 -15.625 1.00 79.00 220 PRO A CA 1
ATOM 1865 C C . PRO A 1 220 ? 32.079 0.799 -16.761 1.00 79.00 220 PRO A C 1
ATOM 1867 O O . PRO A 1 220 ? 31.442 0.076 -17.526 1.00 79.00 220 PRO A O 1
ATOM 1870 N N . ASP A 1 221 ? 32.162 2.118 -16.928 1.00 70.69 221 ASP A N 1
ATOM 1871 C CA . ASP A 1 221 ? 31.394 2.841 -17.940 1.00 70.69 221 ASP A CA 1
ATOM 1872 C C . ASP A 1 221 ? 31.950 2.600 -19.358 1.00 70.69 221 ASP A C 1
ATOM 1874 O O . ASP A 1 221 ? 31.204 2.402 -20.321 1.00 70.69 221 ASP A O 1
ATOM 1878 N N . ALA A 1 222 ? 33.275 2.458 -19.493 1.00 70.81 222 ALA A N 1
ATOM 1879 C CA . ALA A 1 222 ? 33.910 2.056 -20.745 1.00 70.81 222 ALA A CA 1
ATOM 1880 C C . ALA A 1 222 ? 33.495 0.639 -21.179 1.00 70.81 222 ALA A C 1
ATOM 1882 O O . ALA A 1 222 ? 33.192 0.428 -22.354 1.00 70.81 222 ALA A O 1
ATOM 1883 N N . ILE A 1 223 ? 33.444 -0.332 -20.261 1.00 76.75 223 ILE A N 1
ATOM 1884 C CA . ILE A 1 223 ? 33.009 -1.710 -20.547 1.00 76.75 223 ILE A CA 1
ATOM 1885 C C . ILE A 1 223 ? 31.549 -1.723 -21.011 1.00 76.75 223 ILE A C 1
ATOM 1887 O O . ILE A 1 223 ? 31.237 -2.355 -22.024 1.00 76.75 223 ILE A O 1
ATOM 1891 N N . LEU A 1 224 ? 30.667 -0.985 -20.330 1.00 70.31 224 LEU A N 1
ATOM 1892 C CA . LEU A 1 224 ? 29.263 -0.841 -20.725 1.00 70.31 224 LEU A CA 1
ATOM 1893 C C . LEU A 1 224 ? 29.128 -0.200 -22.115 1.00 70.31 224 LEU A C 1
ATOM 1895 O O . LEU A 1 224 ? 28.342 -0.669 -22.944 1.00 70.31 224 LEU A O 1
ATOM 1899 N N . HIS A 1 225 ? 29.934 0.820 -22.410 1.00 67.69 225 HIS A N 1
ATOM 1900 C CA . HIS A 1 225 ? 29.959 1.497 -23.705 1.00 67.69 225 HIS A CA 1
ATOM 1901 C C . HIS A 1 225 ? 30.478 0.597 -24.842 1.00 67.69 225 HIS A C 1
ATOM 1903 O O . HIS A 1 225 ? 29.821 0.460 -25.878 1.00 67.69 225 HIS A O 1
ATOM 1909 N N . TYR A 1 226 ? 31.618 -0.078 -24.658 1.00 66.56 226 TYR A N 1
ATOM 1910 C CA . TYR A 1 226 ? 32.153 -1.019 -25.649 1.00 66.56 226 TYR A CA 1
ATOM 1911 C C . TYR A 1 226 ? 31.219 -2.219 -25.861 1.00 66.56 226 TYR A C 1
ATOM 1913 O O . TYR A 1 226 ? 31.041 -2.663 -27.001 1.00 66.56 226 TYR A O 1
ATOM 1921 N N . GLY A 1 227 ? 30.569 -2.697 -24.795 1.00 66.94 227 GLY A N 1
ATOM 1922 C CA . GLY A 1 227 ? 29.514 -3.706 -24.856 1.00 66.94 227 GLY A CA 1
ATOM 1923 C C . GLY A 1 227 ? 28.324 -3.247 -25.702 1.00 66.94 227 GLY A C 1
ATOM 1924 O O . GLY A 1 227 ? 27.913 -3.963 -26.620 1.00 66.94 227 GLY A O 1
ATOM 1925 N N . LYS A 1 228 ? 27.834 -2.018 -25.483 1.00 66.56 228 LYS A N 1
ATOM 1926 C CA . LYS A 1 228 ? 26.766 -1.403 -26.291 1.00 66.56 228 LYS A CA 1
ATOM 1927 C C . LYS A 1 228 ? 27.154 -1.241 -27.764 1.00 66.56 228 LYS A C 1
ATOM 1929 O O . LYS A 1 228 ? 26.351 -1.581 -28.625 1.00 66.56 228 LYS A O 1
ATOM 1934 N N . ILE A 1 229 ? 28.379 -0.808 -28.082 1.00 64.38 229 ILE A N 1
ATOM 1935 C CA . ILE A 1 229 ? 28.856 -0.665 -29.476 1.00 64.38 229 ILE A CA 1
ATOM 1936 C C . ILE A 1 229 ? 28.979 -2.018 -30.188 1.00 64.38 229 ILE A C 1
ATOM 1938 O O . ILE A 1 229 ? 28.696 -2.143 -31.383 1.00 64.38 229 ILE A O 1
ATOM 1942 N N . ARG A 1 230 ? 29.469 -3.046 -29.489 1.00 64.31 230 ARG A N 1
ATOM 1943 C CA . ARG A 1 230 ? 29.579 -4.393 -30.063 1.00 64.31 230 ARG A CA 1
ATOM 1944 C C . ARG A 1 230 ? 28.192 -4.983 -30.315 1.00 64.31 230 ARG A C 1
ATOM 1946 O O . ARG A 1 230 ? 27.969 -5.552 -31.383 1.00 64.31 230 ARG A O 1
ATOM 1953 N N . SER A 1 231 ? 27.276 -4.787 -29.367 1.00 61.53 231 SER A N 1
ATOM 1954 C CA . SER A 1 231 ? 25.868 -5.159 -29.497 1.00 61.53 231 SER A CA 1
ATOM 1955 C C . SER A 1 231 ? 25.201 -4.436 -30.672 1.00 61.53 231 SER A C 1
ATOM 1957 O O . SER A 1 231 ? 24.625 -5.092 -31.535 1.00 61.53 231 SER A O 1
ATOM 1959 N N . SER A 1 232 ? 25.384 -3.116 -30.807 1.00 64.81 232 SER A N 1
ATOM 1960 C CA . SER A 1 232 ? 24.779 -2.332 -31.894 1.00 64.81 232 SER A CA 1
ATOM 196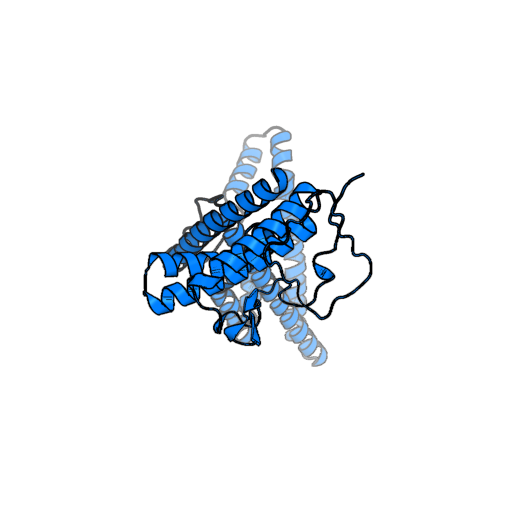1 C C . SER A 1 232 ? 25.305 -2.724 -33.277 1.00 64.81 232 SER A C 1
ATOM 1963 O O . SER A 1 232 ? 24.539 -2.809 -34.234 1.00 64.81 232 SER A O 1
ATOM 1965 N N . ARG A 1 233 ? 26.596 -3.058 -33.413 1.00 66.75 233 ARG A N 1
ATOM 1966 C CA . ARG A 1 233 ? 27.150 -3.576 -34.678 1.00 66.75 233 ARG A CA 1
ATOM 1967 C C . ARG A 1 233 ? 26.573 -4.937 -35.062 1.00 66.75 233 ARG A C 1
ATOM 1969 O O . ARG A 1 233 ? 26.232 -5.136 -36.230 1.00 66.75 233 ARG A O 1
ATOM 1976 N N . ALA A 1 234 ? 26.467 -5.858 -34.104 1.00 70.62 234 ALA A N 1
ATOM 1977 C CA . ALA A 1 234 ? 25.863 -7.170 -34.324 1.00 70.62 234 ALA A CA 1
ATOM 1978 C C . ALA A 1 234 ? 24.373 -7.041 -34.678 1.00 70.62 234 ALA A C 1
ATOM 1980 O O . ALA A 1 234 ? 23.915 -7.644 -35.650 1.00 70.62 234 ALA A O 1
ATOM 1981 N N . TYR A 1 235 ? 23.657 -6.175 -33.962 1.00 69.88 235 TYR A N 1
ATOM 1982 C CA . TYR A 1 235 ? 22.266 -5.825 -34.217 1.00 69.88 235 TYR A CA 1
ATOM 1983 C C . TYR A 1 235 ? 22.070 -5.241 -35.623 1.00 69.88 235 TYR A C 1
ATOM 1985 O O . TYR A 1 235 ? 21.297 -5.773 -36.414 1.00 69.88 235 TYR A O 1
ATOM 1993 N N . ASN A 1 236 ? 22.870 -4.250 -36.021 1.00 68.56 236 ASN A N 1
ATOM 1994 C CA . ASN A 1 236 ? 22.800 -3.644 -37.355 1.00 68.56 236 ASN A CA 1
ATOM 1995 C C . ASN A 1 236 ? 23.151 -4.631 -38.480 1.00 68.56 236 ASN A C 1
ATOM 1997 O O . ASN A 1 236 ? 22.639 -4.527 -39.597 1.00 68.56 236 ASN A O 1
ATOM 2001 N N . ALA A 1 237 ? 24.049 -5.591 -38.239 1.00 73.19 237 ALA A N 1
ATOM 2002 C CA . ALA A 1 237 ? 24.323 -6.668 -39.191 1.00 73.19 237 ALA A CA 1
ATOM 2003 C C . ALA A 1 237 ? 23.129 -7.632 -39.316 1.00 73.19 237 ALA A C 1
ATOM 2005 O O . ALA A 1 237 ? 22.757 -8.016 -40.428 1.00 73.19 237 ALA A O 1
ATOM 2006 N N . PHE A 1 238 ? 22.501 -7.971 -38.190 1.00 76.38 238 PHE A N 1
ATOM 2007 C CA . PHE A 1 238 ? 21.322 -8.829 -38.119 1.00 76.38 238 PHE A CA 1
ATOM 2008 C C . PHE A 1 238 ? 20.098 -8.190 -38.793 1.00 76.38 238 PHE A C 1
ATOM 2010 O O . PHE A 1 238 ? 19.494 -8.801 -39.675 1.00 76.38 238 PHE A O 1
ATOM 2017 N N . ILE A 1 239 ? 19.806 -6.924 -38.493 1.00 71.75 239 ILE A N 1
ATOM 2018 C CA . ILE A 1 239 ? 18.736 -6.143 -39.125 1.00 71.75 239 ILE A CA 1
ATOM 2019 C C . ILE A 1 239 ? 18.941 -6.033 -40.636 1.00 71.75 239 ILE A C 1
ATOM 2021 O O . ILE A 1 239 ? 18.014 -6.296 -41.400 1.00 71.75 239 ILE A O 1
ATOM 2025 N N . ARG A 1 240 ? 20.158 -5.715 -41.105 1.00 72.56 240 ARG A N 1
ATOM 2026 C CA . ARG A 1 240 ? 20.451 -5.657 -42.550 1.00 72.56 240 ARG A CA 1
ATOM 2027 C C . ARG A 1 240 ? 20.213 -7.000 -43.243 1.00 72.56 240 ARG A C 1
ATOM 2029 O O . ARG A 1 240 ? 19.746 -7.022 -44.380 1.00 72.56 240 ARG A O 1
ATOM 2036 N N . LYS A 1 241 ? 20.496 -8.117 -42.566 1.00 77.44 241 LYS A N 1
ATOM 2037 C CA . LYS A 1 241 ? 20.213 -9.469 -43.069 1.00 77.44 241 LYS A CA 1
ATOM 2038 C C . LYS A 1 241 ? 18.705 -9.731 -43.164 1.00 77.44 241 LYS A C 1
ATOM 2040 O O . LYS A 1 241 ? 18.249 -10.215 -44.197 1.00 77.44 241 LYS A O 1
ATOM 2045 N N . ILE A 1 242 ? 17.933 -9.339 -42.150 1.00 75.12 242 ILE A N 1
ATOM 2046 C CA . ILE A 1 242 ? 16.464 -9.440 -42.141 1.00 75.12 242 ILE A CA 1
ATOM 2047 C C . ILE A 1 242 ? 15.837 -8.569 -43.239 1.00 75.12 242 ILE A C 1
ATOM 2049 O O . ILE A 1 242 ? 14.946 -9.021 -43.957 1.00 75.12 242 ILE A O 1
ATOM 2053 N N . LEU A 1 243 ? 16.332 -7.343 -43.433 1.00 72.19 243 LEU A N 1
ATOM 2054 C CA . LEU A 1 243 ? 15.849 -6.447 -44.485 1.00 72.19 243 LEU A CA 1
ATOM 2055 C C . LEU A 1 243 ? 16.086 -7.034 -45.884 1.00 72.19 243 LEU A C 1
ATOM 2057 O O . LEU A 1 243 ? 15.204 -6.967 -46.737 1.00 72.19 243 LEU A O 1
ATOM 2061 N N . ARG A 1 244 ? 17.247 -7.667 -46.110 1.00 76.12 244 ARG A N 1
ATOM 2062 C CA . ARG A 1 244 ? 17.540 -8.391 -47.360 1.00 76.12 244 ARG A CA 1
ATOM 2063 C C . ARG A 1 244 ? 16.571 -9.552 -47.590 1.00 76.12 244 ARG A C 1
ATOM 2065 O O . ARG A 1 244 ? 16.139 -9.755 -48.717 1.00 76.12 244 ARG A O 1
ATOM 2072 N N . TRP A 1 245 ? 16.188 -10.278 -46.540 1.00 73.56 245 TRP A N 1
ATOM 2073 C CA . TRP A 1 245 ? 15.189 -11.352 -46.629 1.00 73.56 245 TRP A CA 1
ATOM 2074 C C . TRP A 1 245 ? 13.774 -10.839 -46.909 1.00 73.56 245 TRP A C 1
ATOM 2076 O O . TRP A 1 245 ? 13.010 -11.511 -47.597 1.00 73.56 245 TRP A O 1
ATOM 2086 N N . LYS A 1 246 ? 13.444 -9.623 -46.461 1.00 69.25 246 LYS A N 1
ATOM 2087 C CA . LYS A 1 246 ? 12.188 -8.945 -46.812 1.00 69.25 246 LYS A CA 1
ATOM 2088 C C . LYS A 1 246 ? 12.112 -8.573 -48.298 1.00 69.25 246 LYS A C 1
ATOM 2090 O O . LYS A 1 246 ? 11.037 -8.622 -48.885 1.00 69.25 246 LYS A O 1
ATOM 2095 N N . LEU A 1 247 ? 13.248 -8.209 -48.895 1.00 70.25 247 LEU A N 1
ATOM 2096 C CA . LEU A 1 247 ? 13.376 -7.862 -50.317 1.00 70.25 247 LEU A CA 1
ATOM 2097 C C . LEU A 1 247 ? 13.544 -9.090 -51.236 1.00 70.25 247 LEU A C 1
ATOM 2099 O O . LEU A 1 247 ? 13.409 -8.954 -52.448 1.00 70.25 247 LEU A O 1
ATOM 2103 N N . ALA A 1 248 ? 13.813 -10.282 -50.690 1.00 74.62 248 ALA A N 1
ATOM 2104 C CA . ALA A 1 248 ? 14.007 -11.507 -51.467 1.00 74.62 248 ALA A CA 1
ATOM 2105 C C . ALA A 1 248 ? 12.712 -11.970 -52.159 1.00 74.62 248 ALA A C 1
ATOM 2107 O O . ALA A 1 248 ? 11.622 -11.767 -51.635 1.00 74.62 248 ALA A O 1
ATOM 2108 N N . GLU A 1 249 ? 12.806 -12.623 -53.319 1.00 66.25 249 GLU A N 1
ATOM 2109 C CA . GLU A 1 249 ? 11.638 -13.096 -54.090 1.00 66.25 249 GLU A CA 1
ATOM 2110 C C . GLU A 1 249 ? 10.899 -14.277 -53.441 1.00 66.25 249 GLU A C 1
ATOM 2112 O O . GLU A 1 249 ? 9.708 -14.473 -53.680 1.00 66.25 249 GLU A O 1
ATOM 2117 N N . LYS A 1 250 ? 11.569 -15.046 -52.572 1.00 83.81 250 LYS A N 1
ATOM 2118 C CA . LYS A 1 250 ? 10.994 -16.249 -51.953 1.00 83.81 250 LYS A CA 1
ATOM 2119 C C . LYS A 1 250 ? 9.921 -15.898 -50.903 1.00 83.81 250 LYS A C 1
ATOM 2121 O O . LYS A 1 250 ? 10.240 -15.215 -49.925 1.00 83.81 250 LYS A O 1
ATOM 2126 N N . PRO A 1 251 ? 8.685 -16.434 -51.006 1.00 78.25 251 PRO A N 1
ATOM 2127 C CA . PRO A 1 251 ? 7.588 -16.096 -50.092 1.00 78.25 251 PRO A CA 1
ATOM 2128 C C . PRO A 1 251 ? 7.862 -16.514 -48.638 1.00 78.25 251 PRO A C 1
ATOM 2130 O O . PRO A 1 251 ? 7.515 -15.782 -47.715 1.00 78.25 251 PRO A O 1
ATOM 2133 N N . SER A 1 252 ? 8.566 -17.628 -48.412 1.00 78.69 252 SER A N 1
ATOM 2134 C CA . SER A 1 252 ? 8.941 -18.090 -47.067 1.00 78.69 252 SER A CA 1
ATOM 2135 C C . SER A 1 252 ? 9.904 -17.138 -46.345 1.00 78.69 252 SER A C 1
ATOM 2137 O O . SER A 1 252 ? 9.763 -16.906 -45.145 1.00 78.69 252 SER A O 1
ATOM 2139 N N . GLN A 1 253 ? 10.848 -16.531 -47.073 1.00 77.81 253 GLN A N 1
ATOM 2140 C CA . GLN A 1 253 ? 11.804 -15.566 -46.518 1.00 77.81 253 GLN A CA 1
ATOM 2141 C C . GLN A 1 253 ? 11.136 -14.228 -46.191 1.00 77.81 253 GLN A C 1
ATOM 2143 O O . GLN A 1 253 ? 11.475 -13.612 -45.182 1.00 77.81 253 GLN A O 1
ATOM 2148 N N . ARG A 1 254 ? 10.137 -13.819 -46.984 1.00 74.44 254 ARG A N 1
ATOM 2149 C CA . ARG A 1 254 ? 9.329 -12.619 -46.721 1.00 74.44 254 ARG A CA 1
ATOM 2150 C C . ARG A 1 254 ? 8.478 -12.759 -45.461 1.00 74.44 254 ARG A C 1
ATOM 2152 O O . ARG A 1 254 ? 8.465 -11.848 -44.636 1.00 74.44 254 ARG A O 1
ATOM 2159 N N . VAL A 1 255 ? 7.802 -13.898 -45.291 1.00 81.81 255 VAL A N 1
ATOM 2160 C CA . VAL A 1 255 ? 6.977 -14.169 -44.099 1.00 81.81 255 VAL A CA 1
ATOM 2161 C C . VAL A 1 255 ? 7.847 -14.231 -42.843 1.00 81.81 255 VAL A C 1
ATOM 2163 O O . VAL A 1 255 ? 7.536 -13.565 -41.857 1.00 81.81 255 VAL A O 1
ATOM 2166 N N . LEU A 1 256 ? 8.977 -14.945 -42.898 1.00 83.38 256 LEU A N 1
ATOM 2167 C CA . LEU A 1 256 ? 9.918 -15.019 -41.778 1.00 83.38 256 LEU A CA 1
ATOM 2168 C C . LEU A 1 256 ? 10.505 -13.644 -41.428 1.00 83.38 256 LEU A C 1
ATOM 2170 O O . LEU A 1 256 ? 10.584 -13.293 -40.254 1.00 83.38 256 LEU A O 1
ATOM 2174 N N . ALA A 1 257 ? 10.880 -12.841 -42.429 1.00 78.94 257 ALA A N 1
ATOM 2175 C CA . ALA A 1 257 ? 11.380 -11.489 -42.199 1.00 78.94 257 ALA A CA 1
ATOM 2176 C C . ALA A 1 257 ? 10.324 -10.603 -41.524 1.00 78.94 257 ALA A C 1
ATOM 2178 O O . ALA A 1 257 ? 10.641 -9.918 -40.557 1.00 78.94 257 ALA A O 1
ATOM 2179 N N . ASN A 1 258 ? 9.064 -10.649 -41.967 1.00 78.19 258 ASN A N 1
ATOM 2180 C CA . ASN A 1 258 ? 7.984 -9.890 -41.333 1.00 78.19 258 ASN A CA 1
ATOM 2181 C C . ASN A 1 258 ? 7.726 -10.341 -39.885 1.00 78.19 258 ASN A C 1
ATOM 2183 O O . ASN A 1 258 ? 7.564 -9.489 -39.014 1.00 78.19 258 ASN A O 1
ATOM 2187 N N . ALA A 1 259 ? 7.752 -11.650 -39.612 1.00 84.06 259 ALA A N 1
ATOM 2188 C CA . ALA A 1 259 ? 7.602 -12.186 -38.259 1.00 84.06 259 ALA A CA 1
ATOM 2189 C C . ALA A 1 259 ? 8.747 -11.747 -37.328 1.00 84.06 259 ALA A C 1
ATOM 2191 O O . ALA A 1 259 ? 8.502 -11.349 -36.191 1.00 84.06 259 ALA A O 1
ATOM 2192 N N . LEU A 1 260 ? 9.992 -11.757 -37.819 1.00 83.38 260 LEU A N 1
ATOM 2193 C CA . LEU A 1 260 ? 11.156 -11.316 -37.046 1.00 83.38 260 LEU A CA 1
ATOM 2194 C C . LEU A 1 260 ? 11.123 -9.813 -36.750 1.00 83.38 260 LEU A C 1
ATOM 2196 O O . LEU A 1 260 ? 11.379 -9.423 -35.615 1.00 83.38 260 LEU A O 1
ATOM 2200 N N . ILE A 1 261 ? 10.781 -8.970 -37.731 1.00 77.56 261 ILE A N 1
ATOM 2201 C CA . ILE A 1 261 ? 10.667 -7.519 -37.502 1.00 77.56 261 ILE A CA 1
ATOM 2202 C C . ILE A 1 261 ? 9.535 -7.240 -36.504 1.00 77.56 261 ILE A C 1
ATOM 2204 O O . ILE A 1 261 ? 9.726 -6.460 -35.575 1.00 77.56 261 ILE A O 1
ATOM 2208 N N . PHE A 1 262 ? 8.390 -7.918 -36.635 1.00 80.81 262 PHE A N 1
ATOM 2209 C CA . PHE A 1 262 ? 7.304 -7.810 -35.661 1.00 80.81 262 PHE A CA 1
ATOM 2210 C C . PHE A 1 262 ? 7.764 -8.187 -34.245 1.00 80.81 262 PHE A C 1
ATOM 2212 O O . PHE A 1 262 ? 7.536 -7.419 -33.315 1.00 80.81 262 PHE A O 1
ATOM 2219 N N . GLY A 1 263 ? 8.477 -9.307 -34.086 1.00 83.94 263 GLY A N 1
ATOM 2220 C CA . GLY A 1 263 ? 9.026 -9.725 -32.794 1.00 83.94 263 GLY A CA 1
ATOM 2221 C C . GLY A 1 263 ? 9.993 -8.705 -32.183 1.00 83.94 263 GLY A C 1
ATOM 2222 O O . GLY A 1 263 ? 9.896 -8.413 -30.993 1.00 83.94 263 GLY A O 1
ATOM 2223 N N . ILE A 1 264 ? 10.876 -8.110 -32.993 1.00 80.69 264 ILE A N 1
ATOM 2224 C CA . ILE A 1 264 ? 11.811 -7.060 -32.547 1.00 80.69 264 ILE A CA 1
ATOM 2225 C C . ILE A 1 264 ? 11.052 -5.824 -32.060 1.00 80.69 264 ILE A C 1
ATOM 2227 O O . ILE A 1 264 ? 11.383 -5.278 -31.012 1.00 80.69 264 ILE A O 1
ATOM 2231 N N . VAL A 1 265 ? 10.001 -5.409 -32.769 1.00 77.56 265 VAL A N 1
ATOM 2232 C CA . V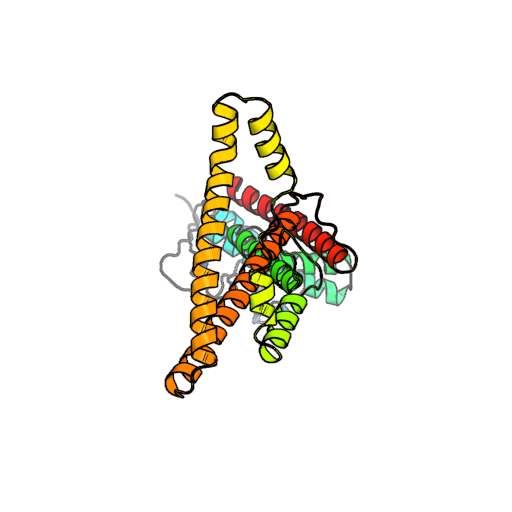AL A 1 265 ? 9.193 -4.254 -32.355 1.00 77.56 265 VAL A CA 1
ATOM 2233 C C . VAL A 1 265 ? 8.399 -4.528 -31.092 1.00 77.56 265 VAL A C 1
ATOM 2235 O O . VAL A 1 265 ? 8.363 -3.673 -30.211 1.00 77.56 265 VAL A O 1
ATOM 2238 N N . VAL A 1 266 ? 7.788 -5.707 -30.969 1.00 83.94 266 VAL A N 1
ATOM 2239 C CA . VAL A 1 266 ? 7.088 -6.096 -29.739 1.00 83.94 266 VAL A CA 1
ATOM 2240 C C . VAL A 1 266 ? 8.052 -6.075 -28.554 1.00 83.94 266 VAL A C 1
ATOM 2242 O O . VAL A 1 266 ? 7.710 -5.532 -27.507 1.00 83.94 266 VAL A O 1
ATOM 2245 N N . LEU A 1 267 ? 9.273 -6.588 -28.731 1.00 85.00 267 LEU A N 1
ATOM 2246 C CA . LEU A 1 267 ? 10.307 -6.559 -27.698 1.00 85.00 267 LEU A CA 1
ATOM 2247 C C . LEU A 1 267 ? 10.713 -5.120 -27.354 1.00 85.00 267 LEU A C 1
ATOM 2249 O O . LEU A 1 267 ? 10.724 -4.767 -26.178 1.00 85.00 267 LEU A O 1
ATOM 2253 N N . PHE A 1 268 ? 10.963 -4.271 -28.355 1.00 81.56 268 PHE A N 1
ATOM 2254 C CA . PHE A 1 268 ? 11.322 -2.865 -28.153 1.00 81.56 268 PHE A CA 1
ATOM 2255 C C . PHE A 1 268 ? 10.227 -2.090 -27.407 1.00 81.56 268 PHE A C 1
ATOM 2257 O O . PHE A 1 268 ? 10.501 -1.399 -26.424 1.00 81.56 268 PHE A O 1
ATOM 2264 N N . VAL A 1 269 ? 8.968 -2.227 -27.832 1.00 81.88 269 VAL A N 1
ATOM 2265 C CA . VAL A 1 269 ? 7.819 -1.594 -27.170 1.00 81.88 269 VAL A CA 1
ATOM 2266 C C . VAL A 1 269 ? 7.675 -2.123 -25.745 1.00 81.88 269 VAL A C 1
ATOM 2268 O O . VAL A 1 269 ? 7.570 -1.327 -24.814 1.00 81.88 269 VAL A O 1
ATOM 2271 N N . SER A 1 270 ? 7.741 -3.442 -25.548 1.00 84.75 270 SER A N 1
ATOM 2272 C CA . SER A 1 270 ? 7.656 -4.060 -24.222 1.00 84.75 270 SER A CA 1
ATOM 2273 C C . SER A 1 270 ? 8.769 -3.583 -23.291 1.00 84.75 270 SER A C 1
ATOM 2275 O O . SER A 1 270 ? 8.504 -3.309 -22.125 1.00 84.75 270 SER A O 1
ATOM 2277 N N . GLN A 1 271 ? 10.001 -3.456 -23.785 1.00 84.69 271 GLN A N 1
ATOM 2278 C CA . GLN A 1 271 ? 11.137 -2.967 -23.007 1.00 84.69 271 GLN A CA 1
ATOM 2279 C C . GLN A 1 271 ? 10.934 -1.508 -22.580 1.00 84.69 271 GLN A C 1
ATOM 2281 O O . GLN A 1 271 ? 11.164 -1.173 -21.419 1.00 84.69 271 GLN A O 1
ATOM 2286 N N . ASN A 1 272 ? 10.451 -0.647 -23.481 1.00 82.25 272 ASN A N 1
ATOM 2287 C CA . ASN A 1 272 ? 10.141 0.745 -23.146 1.00 82.25 272 ASN A CA 1
ATOM 2288 C C . ASN A 1 272 ? 9.003 0.848 -22.120 1.00 82.25 272 ASN A C 1
ATOM 2290 O O . ASN A 1 272 ? 9.119 1.599 -21.154 1.00 82.25 272 ASN A O 1
ATOM 2294 N N . LEU A 1 273 ? 7.933 0.060 -22.276 1.00 85.62 273 LEU A N 1
ATOM 2295 C CA . LEU A 1 273 ? 6.846 0.010 -21.293 1.00 85.62 273 LEU A CA 1
ATOM 2296 C C . LEU A 1 273 ? 7.344 -0.504 -19.935 1.00 85.62 273 LEU A C 1
ATOM 2298 O O . LEU A 1 273 ? 6.972 0.049 -18.904 1.00 85.62 273 LEU A O 1
ATOM 2302 N N . PHE A 1 274 ? 8.218 -1.510 -19.919 1.00 88.62 274 PHE A N 1
ATOM 2303 C CA . PHE A 1 274 ? 8.795 -2.042 -18.687 1.00 88.62 274 PHE A CA 1
ATOM 2304 C C . PHE A 1 274 ? 9.650 -1.003 -17.950 1.00 88.62 274 PHE A C 1
ATOM 2306 O O . PHE A 1 274 ? 9.440 -0.772 -16.761 1.00 88.62 274 PHE A O 1
ATOM 2313 N N . TYR A 1 275 ? 10.565 -0.317 -18.643 1.00 84.56 275 TYR A N 1
ATOM 2314 C CA . TYR A 1 275 ? 11.361 0.748 -18.025 1.00 84.56 275 TYR A CA 1
ATOM 2315 C C . TYR A 1 275 ? 10.503 1.912 -17.540 1.00 84.56 275 TYR A C 1
ATOM 2317 O O . TYR A 1 275 ? 10.723 2.412 -16.443 1.00 84.56 275 TYR A O 1
ATOM 2325 N N . ARG A 1 276 ? 9.471 2.296 -18.298 1.00 84.38 276 ARG A N 1
ATOM 2326 C CA . ARG A 1 276 ? 8.511 3.309 -17.855 1.00 84.38 276 ARG A CA 1
ATOM 2327 C C . ARG A 1 276 ? 7.786 2.889 -16.576 1.00 84.38 276 ARG A C 1
ATOM 2329 O O . ARG A 1 276 ? 7.584 3.726 -15.703 1.00 84.38 276 ARG A O 1
ATOM 2336 N N . ALA A 1 277 ? 7.395 1.620 -16.454 1.00 88.69 277 ALA A N 1
ATOM 2337 C CA . ALA A 1 277 ? 6.782 1.107 -15.232 1.00 88.69 277 ALA A CA 1
ATOM 2338 C C . ALA A 1 277 ? 7.746 1.208 -14.038 1.00 88.69 277 ALA A C 1
ATOM 2340 O O . ALA A 1 277 ? 7.335 1.662 -12.973 1.00 88.69 277 ALA A O 1
ATOM 2341 N N . LEU A 1 278 ? 9.027 0.871 -14.230 1.00 88.69 278 LEU A N 1
ATOM 2342 C CA . LEU A 1 278 ? 10.055 1.033 -13.198 1.00 88.69 278 LEU A CA 1
ATOM 2343 C C . LEU A 1 278 ? 10.271 2.500 -12.807 1.00 88.69 278 LEU A C 1
ATOM 2345 O O . LEU A 1 278 ? 10.322 2.791 -11.617 1.00 88.69 278 LEU A O 1
ATOM 2349 N N . ASP A 1 279 ? 10.336 3.422 -13.770 1.00 85.31 279 ASP A N 1
ATOM 2350 C CA . ASP A 1 279 ? 10.506 4.856 -13.496 1.00 85.31 279 ASP A CA 1
ATOM 2351 C C . ASP A 1 279 ? 9.306 5.434 -12.728 1.00 85.31 279 ASP A C 1
ATOM 2353 O O . ASP A 1 279 ? 9.478 6.216 -11.794 1.00 85.31 279 ASP A O 1
ATOM 2357 N N . CYS A 1 280 ? 8.083 5.022 -13.077 1.00 87.69 280 CYS A N 1
ATOM 2358 C CA . CYS A 1 280 ? 6.864 5.463 -12.392 1.00 87.69 280 CYS A CA 1
ATOM 2359 C C . CYS A 1 280 ? 6.753 4.875 -10.978 1.00 87.69 280 CYS A C 1
ATOM 2361 O O . CYS A 1 280 ? 6.328 5.572 -10.057 1.00 87.69 280 CYS A O 1
ATOM 2363 N N . LEU A 1 281 ? 7.170 3.618 -10.789 1.00 90.25 281 LEU A N 1
ATOM 2364 C CA . LEU A 1 281 ? 7.281 3.001 -9.466 1.00 90.25 281 LEU A CA 1
ATOM 2365 C C . LEU A 1 281 ? 8.348 3.695 -8.620 1.00 90.25 281 LEU A C 1
ATOM 2367 O O . LEU A 1 281 ? 8.087 4.010 -7.466 1.00 90.25 281 LEU A O 1
ATOM 2371 N N . ALA A 1 282 ? 9.523 3.975 -9.184 1.00 87.00 282 ALA A N 1
ATOM 2372 C CA . ALA A 1 282 ? 10.591 4.687 -8.490 1.00 87.00 282 ALA A CA 1
ATOM 2373 C C . ALA A 1 282 ? 10.159 6.104 -8.087 1.00 87.00 282 ALA A C 1
ATOM 2375 O O . ALA A 1 282 ? 10.443 6.536 -6.970 1.00 87.00 282 ALA A O 1
ATOM 2376 N N . LEU A 1 283 ? 9.430 6.805 -8.963 1.00 86.00 283 LEU A N 1
ATOM 2377 C CA . LEU A 1 283 ? 8.834 8.105 -8.665 1.00 86.00 283 LEU A CA 1
ATOM 2378 C C . LEU A 1 283 ? 7.848 8.013 -7.494 1.00 86.00 283 LEU A C 1
ATOM 2380 O O . LEU A 1 283 ? 7.977 8.775 -6.539 1.00 86.00 283 LEU A O 1
ATOM 2384 N N . SER A 1 284 ? 6.912 7.064 -7.555 1.00 90.69 284 SER A N 1
ATOM 2385 C CA . SER A 1 284 ? 5.910 6.839 -6.511 1.00 90.69 284 SER A CA 1
ATOM 2386 C C . SER A 1 284 ? 6.552 6.464 -5.171 1.00 90.69 284 SER A C 1
ATOM 2388 O O . SER A 1 284 ? 6.252 7.093 -4.164 1.00 90.69 284 SER A O 1
ATOM 2390 N N . ILE A 1 285 ? 7.529 5.543 -5.154 1.00 89.75 285 ILE A N 1
ATOM 2391 C CA . ILE A 1 285 ? 8.313 5.209 -3.949 1.00 89.75 285 ILE A CA 1
ATOM 2392 C C . ILE A 1 285 ? 8.932 6.473 -3.360 1.00 89.75 285 ILE A C 1
ATOM 2394 O O . ILE A 1 285 ? 8.739 6.760 -2.185 1.00 89.75 285 ILE A O 1
ATOM 2398 N N . ASN A 1 286 ? 9.655 7.237 -4.176 1.00 86.69 286 ASN A N 1
ATOM 2399 C CA . ASN A 1 286 ? 10.380 8.420 -3.731 1.00 86.69 286 ASN A CA 1
ATOM 2400 C C . ASN A 1 286 ? 9.451 9.491 -3.129 1.00 86.69 286 ASN A C 1
ATOM 2402 O O . ASN A 1 286 ? 9.788 10.095 -2.107 1.00 86.69 286 ASN A O 1
ATOM 2406 N N . LEU A 1 287 ? 8.288 9.715 -3.745 1.00 87.62 287 LEU A N 1
ATOM 2407 C CA . LEU A 1 287 ? 7.277 10.651 -3.251 1.00 87.62 287 LEU A CA 1
ATOM 2408 C C . LEU A 1 287 ? 6.614 10.140 -1.972 1.00 87.62 287 LEU A C 1
ATOM 2410 O O . LEU A 1 287 ? 6.519 10.879 -0.994 1.00 87.62 287 LEU A O 1
ATOM 2414 N N . PHE A 1 288 ? 6.224 8.866 -1.955 1.00 88.12 288 PHE A N 1
ATOM 2415 C CA . PHE A 1 288 ? 5.566 8.219 -0.826 1.00 88.12 288 PHE A CA 1
ATOM 2416 C C . PHE A 1 288 ? 6.449 8.199 0.426 1.00 88.12 288 PHE A C 1
ATOM 2418 O O . PHE A 1 288 ? 5.982 8.480 1.527 1.00 88.12 288 PHE A O 1
ATOM 2425 N N . THR A 1 289 ? 7.740 7.895 0.268 1.00 84.25 289 THR A N 1
ATOM 2426 C CA . THR A 1 289 ? 8.711 7.876 1.372 1.00 84.25 289 THR A CA 1
ATOM 2427 C C . THR A 1 289 ? 9.294 9.253 1.676 1.00 84.25 289 THR A C 1
ATOM 2429 O O . THR A 1 289 ? 10.175 9.359 2.526 1.00 84.25 289 THR A O 1
ATOM 2432 N N . THR A 1 290 ? 8.842 10.311 0.996 1.00 75.94 290 THR A N 1
ATOM 2433 C CA . THR A 1 290 ? 9.317 11.695 1.168 1.00 75.94 290 THR A CA 1
ATOM 2434 C C . THR A 1 290 ? 10.829 11.881 0.961 1.00 75.94 290 THR A C 1
ATOM 2436 O O . THR A 1 290 ? 11.416 12.829 1.474 1.00 75.94 290 THR A O 1
ATOM 2439 N N . LEU A 1 291 ? 11.477 10.995 0.190 1.00 72.12 291 LEU A N 1
ATOM 2440 C CA . LEU A 1 291 ? 12.924 11.061 -0.076 1.00 72.12 291 LEU A CA 1
ATOM 2441 C C . LEU A 1 291 ? 13.293 12.256 -0.971 1.00 72.12 291 LEU A C 1
ATOM 2443 O O . LEU A 1 291 ? 14.403 12.771 -0.876 1.00 72.12 291 LEU A O 1
ATOM 2447 N N . GLY A 1 292 ? 12.352 12.723 -1.797 1.00 60.31 292 GLY A N 1
ATOM 2448 C CA . GLY A 1 292 ? 12.408 14.025 -2.454 1.00 60.31 292 GLY A CA 1
ATOM 2449 C C . GLY A 1 292 ? 13.614 14.250 -3.371 1.00 60.31 292 GLY A C 1
ATOM 2450 O O . GLY A 1 292 ? 14.373 15.191 -3.163 1.00 60.31 292 GLY A O 1
ATOM 2451 N N . PHE A 1 293 ? 13.790 13.458 -4.436 1.00 55.50 293 PHE A N 1
ATOM 2452 C CA . PHE A 1 293 ? 14.720 13.841 -5.514 1.00 55.50 293 PHE A CA 1
ATOM 2453 C C . PHE A 1 293 ? 14.285 15.153 -6.204 1.00 55.50 293 PHE A C 1
ATOM 2455 O O . PHE A 1 293 ? 13.375 15.174 -7.035 1.00 55.50 293 PHE A O 1
ATOM 2462 N N . GLY A 1 294 ? 14.974 16.250 -5.877 1.00 48.16 294 GLY A N 1
ATOM 2463 C CA . GLY A 1 294 ? 14.677 17.628 -6.292 1.00 48.16 294 GLY A CA 1
ATOM 2464 C C . GLY A 1 294 ? 14.897 17.984 -7.768 1.00 48.16 294 GLY A C 1
ATOM 2465 O O . GLY A 1 294 ? 15.093 19.156 -8.063 1.00 48.16 294 GLY A O 1
ATOM 2466 N N . ASN A 1 295 ? 14.886 17.016 -8.693 1.00 53.72 295 ASN A N 1
ATOM 2467 C CA . ASN A 1 295 ? 15.160 17.262 -10.118 1.00 53.72 295 ASN A CA 1
ATOM 2468 C C . ASN A 1 295 ? 14.090 16.717 -11.081 1.00 53.72 295 ASN A C 1
ATOM 2470 O O . ASN A 1 295 ? 14.298 16.679 -12.292 1.00 53.72 295 ASN A O 1
ATOM 2474 N N . THR A 1 296 ? 12.938 16.268 -10.576 1.00 56.06 296 THR A N 1
ATOM 2475 C CA . THR A 1 296 ? 11.813 15.943 -11.462 1.00 56.06 296 THR A CA 1
ATOM 2476 C C . THR A 1 296 ? 11.018 17.220 -11.723 1.00 56.06 296 THR A C 1
ATOM 2478 O O . THR A 1 296 ? 10.225 17.654 -10.893 1.00 56.06 296 THR A O 1
ATOM 2481 N N . GLU A 1 297 ? 11.257 17.865 -12.871 1.00 55.88 297 GLU A N 1
ATOM 2482 C CA . GLU A 1 297 ? 10.466 19.015 -13.335 1.00 55.88 297 GLU A CA 1
ATOM 2483 C C . GLU A 1 297 ? 9.045 18.569 -13.715 1.00 55.88 297 GLU A C 1
ATOM 2485 O O . GLU A 1 297 ? 8.666 18.471 -14.885 1.00 55.88 297 GLU A O 1
ATOM 2490 N N . VAL A 1 298 ? 8.233 18.259 -12.711 1.00 64.06 298 VAL A N 1
ATOM 2491 C CA . VAL A 1 298 ? 6.837 17.901 -12.909 1.00 64.06 298 VAL A CA 1
ATOM 2492 C C . VAL A 1 298 ? 6.025 19.192 -13.017 1.00 64.06 298 VAL A C 1
ATOM 2494 O O . VAL A 1 298 ? 5.769 19.863 -12.025 1.00 64.06 298 VAL A O 1
ATOM 2497 N N . LYS A 1 299 ? 5.622 19.563 -14.237 1.00 68.62 299 LYS A N 1
ATOM 2498 C CA . LYS A 1 299 ? 4.753 20.728 -14.495 1.00 68.62 299 LYS A CA 1
ATOM 2499 C C . LYS A 1 299 ? 3.303 20.281 -14.716 1.00 68.62 299 LYS A C 1
ATOM 2501 O O . LYS A 1 299 ? 3.062 19.250 -15.347 1.00 68.62 299 LYS A O 1
ATOM 2506 N N . GLY A 1 300 ? 2.342 21.073 -14.232 1.00 77.12 300 GLY A N 1
ATOM 2507 C CA . GLY A 1 300 ? 0.903 20.889 -14.484 1.00 77.12 300 GLY A CA 1
ATOM 2508 C C . GLY A 1 300 ? 0.212 19.858 -13.582 1.00 77.12 300 GLY A C 1
ATOM 2509 O O . GLY A 1 300 ? 0.574 19.699 -12.422 1.00 77.12 300 GLY A O 1
ATOM 2510 N N . LEU A 1 301 ? -0.797 19.151 -14.110 1.00 78.50 301 LEU A N 1
ATOM 2511 C CA . LEU A 1 301 ? -1.619 18.173 -13.370 1.00 78.50 301 LEU A CA 1
ATOM 2512 C C . LEU A 1 301 ? -0.810 17.120 -12.585 1.00 78.50 301 LEU A C 1
ATOM 2514 O O . LEU A 1 301 ? -1.156 16.862 -11.431 1.00 78.50 301 LEU A O 1
ATOM 2518 N N . PRO A 1 302 ? 0.275 16.539 -13.135 1.00 81.00 302 PRO A N 1
ATOM 2519 C CA . PRO A 1 302 ? 1.049 15.543 -12.405 1.00 81.00 302 PRO A CA 1
ATOM 2520 C C . PRO A 1 302 ? 1.687 16.103 -11.124 1.00 81.00 302 PRO A C 1
ATOM 2522 O O . PRO A 1 302 ? 1.823 15.363 -10.162 1.00 81.00 302 PRO A O 1
ATOM 2525 N N . MET A 1 303 ? 1.981 17.408 -11.054 1.00 81.56 303 MET A N 1
ATOM 2526 C CA . MET A 1 303 ? 2.524 18.054 -9.851 1.00 81.56 303 MET A CA 1
ATOM 2527 C C . MET A 1 303 ? 1.554 17.934 -8.669 1.00 81.56 303 MET A C 1
ATOM 2529 O O . MET A 1 303 ? 1.941 17.523 -7.579 1.00 81.56 303 MET A O 1
ATOM 2533 N N . TYR A 1 304 ? 0.272 18.231 -8.888 1.00 86.25 304 TYR A N 1
ATOM 2534 C CA . TYR A 1 304 ? -0.739 18.125 -7.835 1.00 86.25 304 TYR A CA 1
ATOM 2535 C C . TYR A 1 304 ? -0.916 16.679 -7.363 1.00 86.25 304 TYR A C 1
ATOM 2537 O O . TYR A 1 304 ? -1.045 16.446 -6.165 1.00 86.25 304 TYR A O 1
ATOM 2545 N N . LEU A 1 305 ? -0.848 15.708 -8.281 1.00 88.00 305 LEU A N 1
ATOM 2546 C CA . LEU A 1 305 ? -0.877 14.288 -7.924 1.00 88.00 305 LEU A CA 1
ATOM 2547 C C . LEU A 1 305 ? 0.318 13.900 -7.048 1.00 88.00 305 LEU A C 1
ATOM 2549 O O . LEU A 1 305 ? 0.113 13.253 -6.027 1.00 88.00 305 LEU A O 1
ATOM 2553 N N . THR A 1 306 ? 1.528 14.362 -7.384 1.00 86.12 306 THR A N 1
ATOM 2554 C CA . THR A 1 306 ? 2.726 14.080 -6.576 1.00 86.12 306 THR A CA 1
ATOM 2555 C C . THR A 1 306 ? 2.654 14.676 -5.168 1.00 86.12 306 THR A C 1
ATOM 2557 O O . THR A 1 306 ? 3.095 14.045 -4.211 1.00 86.12 306 THR A O 1
ATOM 2560 N N . VAL A 1 307 ? 2.046 15.859 -5.011 1.00 86.44 307 VAL A N 1
ATOM 2561 C CA . VAL A 1 307 ? 1.834 16.484 -3.693 1.00 86.44 307 VAL A CA 1
ATOM 2562 C C . VAL A 1 307 ? 0.813 15.697 -2.872 1.00 86.44 307 VAL A C 1
ATOM 2564 O O . VAL A 1 307 ? 1.041 15.442 -1.691 1.00 86.44 307 VAL A O 1
ATOM 2567 N N . ILE A 1 308 ? -0.298 15.288 -3.492 1.00 89.56 308 ILE A N 1
ATOM 2568 C CA . ILE A 1 308 ? -1.337 14.486 -2.830 1.00 89.56 308 ILE A CA 1
ATOM 2569 C C . ILE A 1 308 ? -0.774 13.127 -2.406 1.00 89.56 308 ILE A C 1
ATOM 2571 O O . ILE A 1 308 ? -0.990 12.713 -1.270 1.00 89.56 308 ILE A O 1
ATOM 2575 N N . GLU A 1 309 ? -0.027 12.453 -3.280 1.00 91.31 309 GLU A N 1
ATOM 2576 C CA . GLU A 1 309 ? 0.637 11.195 -2.943 1.00 91.31 309 GLU A CA 1
ATOM 2577 C C . GLU A 1 309 ? 1.626 11.374 -1.791 1.00 91.31 309 GLU A C 1
ATOM 2579 O O . GLU A 1 309 ? 1.595 10.581 -0.857 1.00 91.31 309 GLU A O 1
ATOM 2584 N N . GLY A 1 310 ? 2.463 12.416 -1.815 1.00 89.56 310 GLY A N 1
ATOM 2585 C CA . GLY A 1 310 ? 3.406 12.688 -0.729 1.00 89.56 310 GLY A CA 1
ATOM 2586 C C . GLY A 1 310 ? 2.704 12.934 0.610 1.00 89.56 310 GLY A C 1
ATOM 2587 O O . GLY A 1 310 ? 3.120 12.396 1.636 1.00 89.56 310 GLY A O 1
ATOM 2588 N N . PHE A 1 311 ? 1.594 13.679 0.604 1.00 90.19 311 PHE A N 1
ATOM 2589 C CA . PHE A 1 311 ? 0.765 13.888 1.795 1.00 90.19 311 PHE A CA 1
ATOM 2590 C C . PHE A 1 311 ? 0.163 12.575 2.315 1.00 90.19 311 PHE A C 1
ATOM 2592 O O . PHE A 1 311 ? 0.238 12.291 3.511 1.00 90.19 311 PHE A O 1
ATOM 2599 N N . ILE A 1 312 ? -0.394 11.755 1.419 1.00 90.62 312 ILE A N 1
ATOM 2600 C CA . ILE A 1 312 ? -0.934 10.436 1.764 1.00 90.62 312 ILE A CA 1
ATOM 2601 C C . ILE A 1 312 ? 0.183 9.536 2.304 1.00 90.62 312 ILE A C 1
ATOM 2603 O O . ILE A 1 312 ? 0.008 8.930 3.353 1.00 90.62 312 ILE A O 1
ATOM 2607 N N . GLY A 1 313 ? 1.340 9.476 1.647 1.00 89.81 313 GLY A N 1
ATOM 2608 C CA . GLY A 1 313 ? 2.482 8.662 2.063 1.00 89.81 313 GLY A CA 1
ATOM 2609 C C . GLY A 1 313 ? 2.970 9.022 3.460 1.00 89.81 313 GLY A C 1
ATOM 2610 O O . GLY A 1 313 ? 3.061 8.151 4.324 1.00 89.81 313 GLY A O 1
ATOM 2611 N N . TRP A 1 314 ? 3.168 10.314 3.728 1.00 88.88 314 TRP A N 1
ATOM 2612 C CA . TRP A 1 314 ? 3.515 10.813 5.060 1.00 88.88 314 TRP A CA 1
ATOM 2613 C C . TRP A 1 314 ? 2.483 10.410 6.129 1.00 88.88 314 TRP A C 1
ATOM 2615 O O . TRP A 1 314 ? 2.844 9.946 7.218 1.00 88.88 314 TRP A O 1
ATOM 2625 N N . PHE A 1 315 ? 1.195 10.530 5.806 1.00 89.12 315 PHE A N 1
ATOM 2626 C CA . PHE A 1 315 ? 0.101 10.158 6.698 1.00 89.12 315 PHE A CA 1
ATOM 2627 C C . PHE A 1 315 ? 0.076 8.646 6.983 1.00 89.12 315 PHE A C 1
ATOM 2629 O O . PHE A 1 315 ? 0.027 8.229 8.142 1.00 89.12 315 PHE A O 1
ATOM 2636 N N . LEU A 1 316 ? 0.184 7.807 5.948 1.00 88.69 316 LEU A N 1
ATOM 2637 C CA . LEU A 1 316 ? 0.181 6.345 6.071 1.00 88.69 316 LEU A CA 1
ATOM 2638 C C . LEU A 1 316 ? 1.412 5.821 6.817 1.00 88.69 316 LEU A C 1
ATOM 2640 O O . LEU A 1 316 ? 1.286 4.937 7.667 1.00 88.69 316 LEU A O 1
ATOM 2644 N N . LEU A 1 317 ? 2.588 6.397 6.558 1.00 88.25 317 LEU A N 1
ATOM 2645 C CA . LEU A 1 317 ? 3.827 6.040 7.248 1.00 88.25 317 LEU A CA 1
ATOM 2646 C C . LEU A 1 317 ? 3.748 6.360 8.751 1.00 88.25 317 LEU A C 1
ATOM 2648 O O . LEU A 1 317 ? 4.248 5.595 9.579 1.00 88.25 317 LEU A O 1
ATOM 2652 N N . SER A 1 318 ? 3.045 7.436 9.115 1.00 88.81 318 SER A N 1
ATOM 2653 C CA . SER A 1 318 ? 2.790 7.794 10.515 1.00 88.81 318 SER A CA 1
ATOM 2654 C C . SER A 1 318 ? 1.902 6.762 11.223 1.00 88.81 318 SER A C 1
ATOM 2656 O O . SER A 1 318 ? 2.236 6.324 12.326 1.00 88.81 318 SER A O 1
ATOM 2658 N N . PHE A 1 319 ? 0.818 6.295 10.590 1.00 85.94 319 PHE A N 1
ATOM 2659 C CA . PHE A 1 319 ? -0.021 5.229 11.164 1.00 85.94 319 PHE A CA 1
ATOM 2660 C C . PHE A 1 319 ? 0.679 3.882 11.236 1.00 85.94 319 PHE A C 1
ATOM 2662 O O . PHE A 1 319 ? 0.482 3.138 12.198 1.00 85.94 319 PHE A O 1
ATOM 2669 N N . PHE A 1 320 ? 1.500 3.564 10.238 1.00 86.00 320 PHE A N 1
ATOM 2670 C CA . PHE A 1 320 ? 2.341 2.379 10.285 1.00 86.00 320 PHE A CA 1
ATOM 2671 C C . PHE A 1 320 ? 3.270 2.416 11.505 1.00 86.00 320 PHE A C 1
ATOM 2673 O O . PHE A 1 320 ? 3.277 1.466 12.287 1.00 86.00 320 PHE A O 1
ATOM 2680 N N . SER A 1 321 ? 3.980 3.531 11.713 1.00 87.56 321 SER A N 1
ATOM 2681 C CA . SER A 1 321 ? 4.841 3.728 12.884 1.00 87.56 321 SER A CA 1
ATOM 2682 C C . SER A 1 321 ? 4.057 3.592 14.192 1.00 87.56 321 SER A C 1
ATOM 2684 O O . SER A 1 321 ? 4.461 2.842 15.077 1.00 87.56 321 SER A O 1
ATOM 2686 N N . LEU A 1 322 ? 2.880 4.221 14.291 1.00 85.50 322 LEU A N 1
ATOM 2687 C CA . LEU A 1 322 ? 2.017 4.126 15.472 1.00 85.50 322 LEU A CA 1
ATOM 2688 C C . LEU A 1 322 ? 1.572 2.683 15.764 1.00 85.50 322 LEU A C 1
ATOM 2690 O O . LEU A 1 322 ? 1.617 2.244 16.913 1.00 85.50 322 LEU A O 1
ATOM 2694 N N . SER A 1 323 ? 1.159 1.936 14.737 1.00 83.62 323 SER A N 1
ATOM 2695 C CA . SER A 1 323 ? 0.756 0.531 14.875 1.00 83.62 323 SER A CA 1
ATOM 2696 C C . SER A 1 323 ? 1.932 -0.351 15.300 1.00 83.62 323 SER A C 1
ATOM 2698 O O . SER A 1 323 ? 1.786 -1.179 16.198 1.00 83.62 323 SER A O 1
ATOM 2700 N N . LEU A 1 324 ? 3.115 -0.129 14.722 1.00 85.50 324 LEU A N 1
ATOM 2701 C CA . LEU A 1 324 ? 4.335 -0.850 15.077 1.00 85.50 324 LEU A CA 1
ATOM 2702 C C . LEU A 1 324 ? 4.742 -0.566 16.529 1.00 85.50 324 LEU A C 1
ATOM 2704 O O . LEU A 1 324 ? 5.006 -1.496 17.286 1.00 85.50 324 LEU A O 1
ATOM 2708 N N . ILE A 1 325 ? 4.728 0.703 16.944 1.00 85.81 325 ILE A N 1
ATOM 2709 C CA . ILE A 1 325 ? 4.997 1.107 18.329 1.00 85.81 325 ILE A CA 1
ATOM 2710 C C . ILE A 1 325 ? 3.988 0.457 19.282 1.00 85.81 325 ILE A C 1
ATOM 2712 O O . ILE A 1 325 ? 4.390 -0.092 20.306 1.00 85.81 325 ILE A O 1
ATOM 2716 N N . SER A 1 326 ? 2.696 0.463 18.939 1.00 78.19 326 SER A N 1
ATOM 2717 C CA . SER A 1 326 ? 1.652 -0.172 19.752 1.00 78.19 326 SER A CA 1
ATOM 2718 C C . SER A 1 326 ? 1.920 -1.663 19.968 1.00 78.19 326 SER A C 1
ATOM 2720 O O . SER A 1 326 ? 1.740 -2.147 21.081 1.00 78.19 326 SER A O 1
ATOM 2722 N N . GLN A 1 327 ? 2.408 -2.377 18.948 1.00 76.75 327 GLN A N 1
ATOM 2723 C CA . GLN A 1 327 ? 2.765 -3.794 19.064 1.00 76.75 327 GLN A CA 1
ATOM 2724 C C . GLN A 1 327 ? 4.062 -4.072 19.830 1.00 76.75 327 GLN A C 1
ATOM 2726 O O . GLN A 1 327 ? 4.211 -5.157 20.391 1.00 76.75 327 GLN A O 1
ATOM 2731 N N . LEU A 1 328 ? 5.020 -3.143 19.802 1.00 80.56 328 LEU A N 1
ATOM 2732 C CA . LEU A 1 328 ? 6.278 -3.291 20.534 1.00 80.56 328 LEU A CA 1
ATOM 2733 C C . LEU A 1 328 ? 6.119 -2.960 22.021 1.00 80.56 328 LEU A C 1
ATOM 2735 O O . LEU A 1 328 ? 6.737 -3.615 22.857 1.00 80.56 328 LEU A O 1
ATOM 2739 N N . ILE A 1 329 ? 5.328 -1.932 22.343 1.00 75.44 329 ILE A N 1
ATOM 2740 C CA . ILE A 1 329 ? 5.135 -1.456 23.719 1.00 75.44 329 ILE A CA 1
ATOM 2741 C C . ILE A 1 329 ? 4.105 -2.306 24.469 1.00 75.44 329 ILE A C 1
ATOM 2743 O O . ILE A 1 329 ? 4.315 -2.611 25.644 1.00 75.44 329 ILE A O 1
ATOM 2747 N N . ASN A 1 330 ? 2.990 -2.665 23.822 1.00 57.97 330 ASN A N 1
ATOM 2748 C CA . ASN A 1 330 ? 1.963 -3.529 24.418 1.00 57.97 330 ASN A CA 1
ATOM 2749 C C . ASN A 1 330 ? 2.247 -4.992 24.154 1.00 57.97 330 ASN A C 1
ATOM 2751 O O . ASN A 1 330 ? 1.805 -5.816 24.990 1.00 57.97 330 ASN A O 1
#

Radius of gyration: 32.75 Å; chains: 1; bounding box: 87×48×100 Å

Sequence (330 aa):
SISNNFQFEGNKLNGTILLYGLNINPLGTRFEWNSVKDYRISLFEPEAKGFYNGNTLAKIPLDRFNNLFSSYSIIYNAFRSQGNRFDANRCYVEWKHVETEYLRRMYQNNHDILVYFTYWMNVFLDIFCDYGTNPLKSIYMSAYVLVIFALLYFFLPNRFGYQTLNFYGVMLLYLQYIRNPKTLLDQETEQPKRNEDFQAYLEEISKTKAPWYFKLVSLPDAILHYGKIRSSRAYNAFIRKILRWKLAEKPSQRVLANALIFGIVVLFVSQNLFYRALDCLALSINLFTTLGFGNTEVKGLPMYLTVIEGFIGWFLLSFFSLSLISQLIN

Foldseek 3Di:
DDPAAAADPDAADADADEPPPDQHPLQRYDDALRSYPDQRYWYQDPVVNDTDGPVNLVVDDLVCLVVVLVSLVSVLSSCVVNVVLVRSLVSVLSSLSSVLSSLVVVCVVPVDPVSVVVSVVSVVCCQQCSVLQRLVSLVVVLVVLLLVQLVVQLQDQDDFDPDPHHLVRLVVVVVVCVVPVVPVVVVLVPQDPPPPVLVVLVVCCVVVVDDPVSVVVCVVVVVVNVVSVVVSVVVNVVLVVLVVLCVDPDPVSVVVSVVVSVVVSVVVSVVSSVVSSVRSSVLSVCLLVVVDPPPTPDDDPVVVSSVVSNVVSVVSVVSSVVSVCVVVVD

Secondary structure (DSSP, 8-state):
--S--EEE-S--BSS-EE-SS----TTTEEE-GGGB-SS-EEEEETTTTEEEETTSGGGS-GGGHHHHHHHHHHHHHHHHHTT-HHHHHHHHHHHHHHHHHHHHHHHHHH--HHHHHHHHHHHHHHHHHGGGT-HHHHHHHHHHHHHHHHHHHHHSSS--TT-S--HHHHHHHHHHHHH-TTHHHHHHHSPP---HHHHHHHHHHHHHT--HHHHHHHHHHHHHHHHHHHHHHHHHHHHHHHHHHHHSS-HHHHHHHHHHHHHHHHHHHHHHHHHHHHHHHHHHHHHHTT---TT----SHHHHHHHHHHHHHHHHHHHHHHHHHHHHH-